Protein AF-A0A2B5Y462-F1 (afdb_monomer_lite)

InterPro domains:
  IPR036852 Peptidase S8/S53 domain superfamily [G3DSA:3.40.50.200] (164-262)
  IPR036852 Peptidase S8/S53 domain superfamily [SSF52743] (169-261)

pLDDT: mean 79.21, std 22.75, range [24.22, 97.69]

Sequence (265 aa):
MKMFQRIGVSAVIVSTFLGIGDNVNIVTADSIEQQSKLGIEQETDKQIIVKFSADLKLPYEDGIEKQIQSETNDKVLEDFLGEYPDVTFTRLFTSVSPEEIQDLEVKAPNNVSTSLLNYYILQTKNDGREETLVDKLKASSLIEDVYMKKQEKIITPEVKQLSVSLNPNNNPRFNKQGYLEAAPYGINAPFAWGVQGGNGNDVTFVDMEYGWLLNHEDLVHQNIELMSGRNIDQHVGHGTSVLGIVSSEDNEVGNIGVAPHRYQA

Structure (mmCIF, N/CA/C/O backbone):
data_AF-A0A2B5Y462-F1
#
_entry.id   AF-A0A2B5Y462-F1
#
loop_
_atom_site.group_PDB
_atom_site.id
_atom_site.type_symbol
_atom_site.label_atom_id
_atom_site.label_alt_id
_atom_site.label_comp_id
_atom_site.label_asym_id
_atom_site.label_entity_id
_atom_site.label_seq_id
_atom_site.pdbx_PDB_ins_code
_atom_site.Cartn_x
_atom_site.Cartn_y
_atom_site.Cartn_z
_atom_site.occupancy
_atom_site.B_iso_or_equiv
_atom_site.auth_seq_id
_atom_site.auth_comp_id
_atom_site.auth_asym_id
_atom_site.auth_atom_id
_atom_site.pdbx_PDB_model_num
ATOM 1 N N . MET A 1 1 ? 39.584 31.343 20.828 1.00 29.62 1 MET A N 1
ATOM 2 C CA . MET A 1 1 ? 38.458 32.221 20.452 1.00 29.62 1 MET A CA 1
ATOM 3 C C . MET A 1 1 ? 38.172 32.012 18.970 1.00 29.62 1 MET A C 1
ATOM 5 O O . MET A 1 1 ? 38.976 32.495 18.194 1.00 29.62 1 MET A O 1
ATOM 9 N N . LYS A 1 2 ? 37.064 31.315 18.632 1.00 27.23 2 LYS A N 1
ATOM 10 C CA . LYS A 1 2 ? 36.406 31.234 17.298 1.00 27.23 2 LYS A CA 1
ATOM 11 C C . LYS A 1 2 ? 37.262 30.635 16.142 1.00 27.23 2 LYS A C 1
ATOM 13 O O . LYS A 1 2 ? 38.466 30.786 16.138 1.00 27.23 2 LYS A O 1
ATOM 18 N N . MET A 1 3 ? 36.758 29.940 15.121 1.00 27.95 3 MET A N 1
ATOM 19 C CA . MET A 1 3 ? 35.400 29.651 14.657 1.00 27.95 3 MET A CA 1
ATOM 20 C C . MET A 1 3 ? 35.436 28.480 13.655 1.00 27.95 3 MET A C 1
ATOM 22 O O . MET A 1 3 ? 36.448 28.219 13.014 1.00 27.95 3 MET A O 1
ATOM 26 N N . PHE A 1 4 ? 34.286 27.828 13.559 1.00 31.19 4 PHE A N 1
ATOM 27 C CA . PHE A 1 4 ? 33.880 26.718 12.705 1.00 31.19 4 PHE A CA 1
ATOM 28 C C . PHE A 1 4 ? 33.858 26.997 11.183 1.00 31.19 4 PHE A C 1
ATOM 30 O O . PHE A 1 4 ? 33.823 28.145 10.750 1.00 31.19 4 PHE A O 1
ATOM 37 N N . GLN A 1 5 ? 33.674 25.884 10.452 1.00 27.80 5 GLN A N 1
ATOM 38 C CA . GLN A 1 5 ? 32.836 25.686 9.252 1.00 27.80 5 GLN A CA 1
ATOM 39 C C . GLN A 1 5 ? 33.395 25.998 7.857 1.00 27.80 5 GLN A C 1
ATOM 41 O O . GLN A 1 5 ? 33.560 27.148 7.466 1.00 27.80 5 GLN A O 1
ATOM 46 N N . ARG A 1 6 ? 33.431 24.941 7.031 1.00 26.09 6 ARG A N 1
ATOM 47 C CA . ARG A 1 6 ? 32.820 24.944 5.692 1.00 26.09 6 ARG A CA 1
ATOM 48 C C . ARG A 1 6 ? 32.102 23.610 5.453 1.00 26.09 6 ARG A C 1
ATOM 50 O O . ARG A 1 6 ? 32.740 22.599 5.195 1.00 26.09 6 ARG A O 1
ATOM 57 N N . ILE A 1 7 ? 30.778 23.635 5.588 1.00 30.33 7 ILE A N 1
ATOM 58 C CA . ILE A 1 7 ? 29.852 22.607 5.098 1.00 30.33 7 ILE A CA 1
ATOM 59 C C . ILE A 1 7 ? 29.514 23.003 3.658 1.00 30.33 7 ILE A C 1
ATOM 61 O O . ILE A 1 7 ? 29.123 24.144 3.414 1.00 30.33 7 ILE A O 1
ATOM 65 N N . GLY A 1 8 ? 29.729 22.096 2.707 1.00 25.48 8 GLY A N 1
ATOM 66 C CA . GLY A 1 8 ? 29.320 22.280 1.318 1.00 25.48 8 GLY A CA 1
ATOM 67 C C . GLY A 1 8 ? 27.840 21.948 1.171 1.00 25.48 8 GLY A C 1
ATOM 68 O O . GLY A 1 8 ? 27.450 20.803 1.365 1.00 25.48 8 GLY A O 1
ATOM 69 N N . VAL A 1 9 ? 27.027 22.946 0.840 1.00 25.36 9 VAL A N 1
ATOM 70 C CA . VAL A 1 9 ? 25.642 22.758 0.396 1.00 25.36 9 VAL A CA 1
ATOM 71 C C . VAL A 1 9 ? 25.687 22.584 -1.119 1.00 25.36 9 VAL A C 1
ATOM 73 O O . VAL A 1 9 ? 26.140 23.489 -1.816 1.00 25.36 9 VAL A O 1
ATOM 76 N N . SER A 1 10 ? 25.250 21.433 -1.630 1.00 24.22 10 SER A N 1
ATOM 77 C CA . SER A 1 10 ? 24.979 21.254 -3.062 1.00 24.22 10 SER A CA 1
ATOM 78 C C . SER A 1 10 ? 23.470 21.179 -3.248 1.00 24.22 10 SER A C 1
AT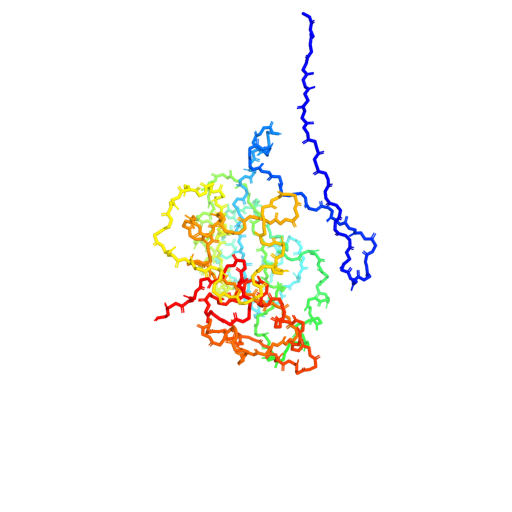OM 80 O O . SER A 1 10 ? 22.839 20.231 -2.794 1.00 24.22 10 SER A O 1
ATOM 82 N N . ALA A 1 11 ? 22.899 22.211 -3.865 1.00 25.44 11 ALA A N 1
ATOM 83 C CA . ALA A 1 11 ? 21.509 22.236 -4.297 1.00 25.44 11 ALA A CA 1
ATOM 84 C C . ALA A 1 11 ? 21.451 21.760 -5.751 1.00 25.44 11 ALA A C 1
ATOM 86 O O . ALA A 1 11 ? 22.126 22.329 -6.608 1.00 25.44 11 ALA A O 1
ATOM 87 N N . VAL A 1 12 ? 20.650 20.734 -6.030 1.00 25.59 12 VAL A N 1
ATOM 88 C CA . VAL A 1 12 ? 20.332 20.313 -7.397 1.00 25.59 12 VAL A CA 1
ATOM 89 C C . VAL A 1 12 ? 18.854 20.607 -7.616 1.00 25.59 12 VAL A C 1
ATOM 91 O O . VAL A 1 12 ? 17.992 20.042 -6.951 1.00 25.59 12 VAL A O 1
ATOM 94 N N . ILE A 1 13 ? 18.573 21.553 -8.511 1.00 26.38 13 ILE A N 1
ATOM 95 C CA . ILE A 1 13 ? 17.221 21.902 -8.950 1.00 26.38 13 ILE A CA 1
ATOM 96 C C . ILE A 1 13 ? 16.938 21.053 -10.188 1.00 26.38 13 ILE A C 1
ATOM 98 O O . ILE A 1 13 ? 17.523 21.299 -11.241 1.00 26.38 13 ILE A O 1
ATOM 102 N N . VAL A 1 14 ? 16.048 20.069 -10.068 1.00 25.34 14 VAL A N 1
ATOM 103 C CA . VAL A 1 14 ? 15.442 19.400 -11.226 1.00 25.34 14 VAL A CA 1
ATOM 104 C C . VAL A 1 14 ? 13.977 19.801 -11.265 1.00 25.34 14 VAL A C 1
ATOM 106 O O . VAL A 1 14 ? 13.144 19.277 -10.533 1.00 25.34 14 VAL A O 1
ATOM 109 N N . SER A 1 15 ? 13.668 20.783 -12.103 1.00 27.44 15 SER A N 1
ATOM 110 C CA . SER A 1 15 ? 12.306 21.195 -12.419 1.00 27.44 15 SER A CA 1
ATOM 111 C C . SER A 1 15 ? 11.913 20.615 -13.772 1.00 27.44 15 SER A C 1
ATOM 113 O O . SER A 1 15 ? 12.426 21.053 -14.796 1.00 27.44 15 SER A O 1
ATOM 115 N N . THR A 1 16 ? 11.003 19.636 -13.783 1.00 26.73 16 THR A N 1
ATOM 116 C CA . THR A 1 16 ? 9.733 19.673 -14.545 1.00 26.73 16 THR A CA 1
ATOM 117 C C . THR A 1 16 ? 8.976 18.345 -14.416 1.00 26.73 16 THR A C 1
ATOM 119 O O . THR A 1 16 ? 9.249 17.388 -15.128 1.00 26.73 16 THR A O 1
ATOM 122 N N . PHE A 1 17 ? 7.961 18.323 -13.550 1.00 28.58 17 PHE A N 1
ATOM 123 C CA . PHE A 1 17 ? 6.773 17.487 -13.733 1.00 28.58 17 PHE A CA 1
ATOM 124 C C . PHE A 1 17 ? 5.609 18.449 -13.978 1.00 28.58 17 PHE A C 1
ATOM 126 O O . PHE A 1 17 ? 5.321 19.309 -13.146 1.00 28.58 17 PHE A O 1
ATOM 133 N N . LEU A 1 18 ? 4.986 18.369 -15.154 1.00 29.67 18 LEU A N 1
ATOM 134 C CA . LEU A 1 18 ? 3.782 19.134 -15.468 1.00 29.67 18 LEU A CA 1
ATOM 135 C C . LEU A 1 18 ? 2.586 18.466 -14.784 1.00 29.67 18 LEU A C 1
ATOM 137 O O . LEU A 1 18 ? 1.903 17.634 -15.369 1.00 29.67 18 LEU A O 1
ATOM 141 N N . GLY A 1 19 ? 2.350 18.861 -13.538 1.00 29.38 19 GLY A N 1
ATOM 142 C CA . GLY A 1 19 ? 1.081 18.731 -12.834 1.00 29.38 19 GLY A CA 1
ATOM 143 C C . GLY A 1 19 ? 0.798 20.084 -12.194 1.00 29.38 19 GLY A C 1
ATOM 144 O O . GLY A 1 19 ? 1.541 20.520 -11.322 1.00 29.38 19 GLY A O 1
ATOM 145 N N . ILE A 1 20 ? -0.200 20.804 -12.702 1.00 36.59 20 ILE A N 1
ATOM 146 C CA . ILE A 1 20 ? -0.544 22.156 -12.251 1.00 36.59 20 ILE A CA 1
ATOM 147 C C . ILE A 1 20 ? -1.042 22.070 -10.803 1.00 36.59 20 ILE A C 1
ATOM 149 O O . ILE A 1 20 ? -2.160 21.632 -10.547 1.00 36.59 20 ILE A O 1
ATOM 153 N N . GLY A 1 21 ? -0.187 22.489 -9.875 1.00 32.31 21 GLY A N 1
ATOM 154 C CA . GLY A 1 21 ? -0.468 22.699 -8.461 1.00 32.31 21 GLY A CA 1
ATOM 155 C C . GLY A 1 21 ? 0.661 23.547 -7.880 1.00 32.31 21 GLY A C 1
ATOM 156 O O . GLY A 1 21 ? 1.786 23.075 -7.756 1.00 32.31 21 GLY A O 1
ATOM 157 N N . ASP A 1 22 ? 0.381 24.814 -7.577 1.00 35.09 22 ASP A N 1
ATOM 158 C CA . ASP A 1 22 ? 1.356 25.873 -7.252 1.00 35.09 22 ASP A CA 1
ATOM 159 C C . ASP A 1 22 ? 2.069 25.730 -5.887 1.00 35.09 22 ASP A C 1
ATOM 161 O O . ASP A 1 22 ? 2.428 26.724 -5.263 1.00 35.09 22 ASP A O 1
ATOM 165 N N . ASN A 1 23 ? 2.334 24.517 -5.399 1.00 31.25 23 ASN A N 1
ATOM 166 C CA . ASN A 1 23 ? 3.148 24.314 -4.198 1.00 31.25 23 ASN A CA 1
ATOM 167 C C . ASN A 1 23 ? 4.092 23.123 -4.378 1.00 31.25 23 ASN A C 1
ATOM 169 O O . ASN A 1 23 ? 3.719 21.966 -4.190 1.00 31.25 23 ASN A O 1
ATOM 173 N N . VAL A 1 24 ? 5.347 23.420 -4.717 1.00 30.22 24 VAL A N 1
ATOM 174 C CA . VAL A 1 24 ? 6.435 22.441 -4.666 1.00 30.22 24 VAL A CA 1
ATOM 175 C C . VAL A 1 24 ? 6.798 22.239 -3.195 1.00 30.22 24 VAL A C 1
ATOM 177 O O . VAL A 1 24 ? 7.553 23.023 -2.622 1.00 30.22 24 VAL A O 1
ATOM 180 N N . ASN A 1 25 ? 6.250 21.199 -2.567 1.00 28.81 25 ASN A N 1
ATOM 181 C CA . ASN A 1 25 ? 6.775 20.717 -1.292 1.00 28.81 25 ASN A CA 1
ATOM 182 C C . ASN A 1 25 ? 8.178 20.156 -1.549 1.00 28.81 25 ASN A C 1
ATOM 184 O O . ASN A 1 25 ? 8.339 19.106 -2.168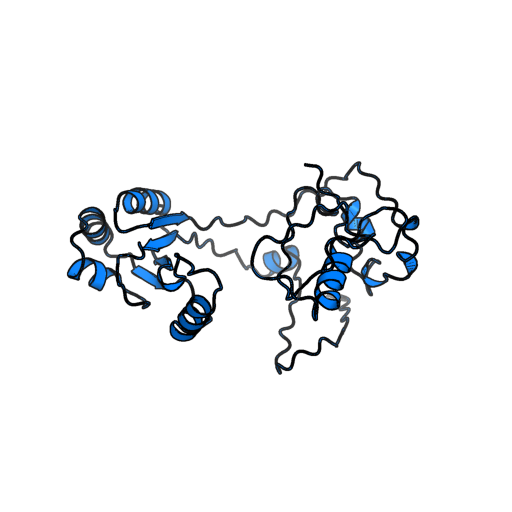 1.00 28.81 25 ASN A O 1
ATOM 188 N N . ILE A 1 26 ? 9.203 20.888 -1.116 1.00 31.31 26 ILE A N 1
ATOM 189 C CA . ILE A 1 26 ? 10.586 20.418 -1.144 1.00 31.31 26 ILE A CA 1
ATOM 190 C C . ILE A 1 26 ? 10.700 19.321 -0.084 1.00 31.31 26 ILE A C 1
ATOM 192 O O . ILE A 1 26 ? 10.709 19.613 1.109 1.00 31.31 26 ILE A O 1
ATOM 196 N N . VAL A 1 27 ? 10.769 18.063 -0.513 1.00 29.70 27 VAL A N 1
ATOM 197 C CA . VAL A 1 27 ? 11.081 16.939 0.375 1.00 29.70 27 VAL A CA 1
ATOM 198 C C . VAL A 1 27 ? 12.593 16.746 0.349 1.00 29.70 27 VAL A C 1
ATOM 200 O O . VAL A 1 27 ? 13.149 16.271 -0.640 1.00 29.70 27 VAL A O 1
ATOM 203 N N . THR A 1 28 ? 13.283 17.148 1.415 1.00 33.91 28 THR A N 1
ATOM 204 C CA . THR A 1 28 ? 14.671 16.742 1.643 1.00 33.91 28 THR A CA 1
ATOM 205 C C . THR A 1 28 ? 14.682 15.347 2.254 1.00 33.91 28 THR A C 1
ATOM 207 O O . THR A 1 28 ? 14.012 15.083 3.250 1.00 33.91 28 THR A O 1
ATOM 210 N N . ALA A 1 29 ? 15.453 14.434 1.661 1.00 35.50 29 ALA A N 1
ATOM 211 C CA . ALA A 1 29 ? 15.829 13.195 2.328 1.00 35.50 29 ALA A CA 1
ATOM 212 C C . ALA A 1 29 ? 16.870 13.542 3.402 1.00 35.50 29 ALA A C 1
ATOM 214 O O . ALA A 1 29 ? 18.076 13.439 3.175 1.00 35.50 29 ALA A O 1
ATOM 215 N N . ASP A 1 30 ? 16.408 14.037 4.548 1.00 38.31 30 ASP A N 1
ATOM 216 C CA . ASP A 1 30 ? 17.282 14.253 5.694 1.00 38.31 30 ASP A CA 1
ATOM 217 C C . ASP A 1 30 ? 17.813 12.888 6.139 1.00 38.31 30 ASP A C 1
ATOM 219 O O . ASP A 1 30 ? 17.051 11.960 6.422 1.00 38.31 30 ASP A O 1
ATOM 223 N N . SER A 1 31 ? 19.137 12.739 6.177 1.00 43.00 31 SER A N 1
ATOM 224 C CA . SER A 1 31 ? 19.735 11.520 6.706 1.00 43.00 31 SER A CA 1
ATOM 225 C C . SER A 1 31 ? 19.375 11.383 8.189 1.00 43.00 31 SER A C 1
ATOM 227 O O . SER A 1 31 ? 19.278 12.367 8.926 1.00 43.00 31 SER A O 1
ATOM 229 N N . ILE A 1 32 ? 19.203 10.146 8.656 1.00 45.88 32 ILE A N 1
ATOM 230 C CA . ILE A 1 32 ? 18.852 9.832 10.055 1.00 45.88 32 ILE A CA 1
ATOM 231 C C . ILE A 1 32 ? 19.832 10.489 11.047 1.00 45.88 32 ILE A C 1
ATOM 233 O O . ILE A 1 32 ? 19.446 10.888 12.143 1.00 45.88 32 ILE A O 1
ATOM 237 N N . GLU A 1 33 ? 21.090 10.685 10.640 1.00 45.44 33 GLU A N 1
ATOM 238 C CA . GLU A 1 33 ? 22.121 11.352 11.442 1.00 45.44 33 GLU A CA 1
ATOM 239 C C . GLU A 1 33 ? 21.847 12.855 11.670 1.00 45.44 33 GLU A C 1
ATOM 241 O O . GLU A 1 33 ? 22.300 13.433 12.662 1.00 45.44 33 GLU A O 1
ATOM 246 N N . GLN A 1 34 ? 21.111 13.503 10.762 1.00 43.44 34 GLN A N 1
ATOM 247 C CA . GLN A 1 34 ? 20.637 14.879 10.914 1.00 43.44 34 GLN A CA 1
ATOM 248 C C . GLN A 1 34 ? 19.401 14.948 11.818 1.00 43.44 34 GLN A C 1
ATOM 250 O O . GLN A 1 34 ? 19.348 15.809 12.696 1.00 43.44 34 GLN A O 1
ATOM 255 N N . GLN A 1 35 ? 18.464 14.007 11.676 1.00 39.25 35 GLN A N 1
ATOM 256 C CA . GLN A 1 35 ? 17.260 13.930 12.516 1.00 39.25 35 GLN A CA 1
ATOM 257 C C . GLN A 1 35 ? 17.595 13.614 13.983 1.00 39.25 35 GLN A C 1
ATOM 259 O O . GLN A 1 35 ? 17.071 14.263 14.889 1.00 39.25 35 GLN A O 1
ATOM 264 N N . SER A 1 36 ? 18.555 12.714 14.234 1.00 42.59 36 SER A N 1
ATOM 265 C CA . SER A 1 36 ? 19.008 12.394 15.594 1.00 42.59 36 SER A CA 1
ATOM 266 C C . SER A 1 36 ? 19.746 13.560 16.267 1.00 42.59 36 SER A C 1
ATOM 268 O O . SER A 1 36 ? 19.664 13.729 17.481 1.00 42.59 36 SER A O 1
ATOM 270 N N . LYS A 1 37 ? 20.466 14.391 15.495 1.00 46.25 37 LYS A N 1
ATOM 271 C CA . LYS A 1 37 ? 21.149 15.598 16.005 1.00 46.25 37 LYS A CA 1
ATOM 272 C C . LYS A 1 37 ? 20.187 16.748 16.315 1.00 46.25 37 LYS A C 1
ATOM 274 O O . LYS A 1 37 ? 20.551 17.626 17.093 1.00 46.25 37 LYS A O 1
ATOM 279 N N . LEU A 1 38 ? 18.987 16.744 15.734 1.00 41.66 38 LEU A N 1
ATOM 280 C CA . LEU A 1 38 ? 17.945 17.747 15.972 1.00 41.66 38 LEU A CA 1
ATOM 281 C C . LEU A 1 38 ? 17.064 17.437 17.192 1.00 41.66 38 LEU A C 1
ATOM 283 O O . LEU A 1 38 ? 16.171 18.221 17.496 1.00 41.66 38 LEU A O 1
ATOM 287 N N . GLY A 1 39 ? 17.317 16.337 17.911 1.00 33.28 39 GLY A N 1
ATOM 288 C CA . GLY A 1 39 ? 16.535 15.982 19.098 1.00 33.28 39 GLY A CA 1
ATOM 289 C C . GLY A 1 39 ? 15.084 15.615 18.784 1.00 33.28 39 GLY A C 1
ATOM 290 O O . GLY A 1 39 ? 14.248 15.651 19.680 1.00 33.28 39 GLY A O 1
ATOM 291 N N . ILE A 1 40 ? 14.786 15.259 17.530 1.00 42.50 40 ILE A N 1
ATOM 292 C CA . ILE A 1 40 ? 13.516 14.639 17.158 1.00 42.50 40 ILE A CA 1
ATOM 293 C C . ILE A 1 40 ? 13.609 13.186 17.632 1.00 42.50 40 ILE A C 1
ATOM 295 O O . ILE A 1 40 ? 13.961 12.281 16.875 1.00 42.50 40 ILE A O 1
ATOM 299 N N . GLU A 1 41 ? 13.387 12.963 18.928 1.00 39.41 41 GLU A N 1
ATOM 300 C CA . GLU A 1 41 ? 12.953 11.648 19.388 1.00 39.41 41 GLU A CA 1
ATOM 301 C C . GLU A 1 41 ? 11.709 11.302 18.568 1.00 39.41 41 GLU A C 1
ATOM 303 O O . GLU A 1 41 ? 10.779 12.102 18.490 1.00 39.41 41 GLU A O 1
ATOM 308 N N . GLN A 1 42 ? 11.720 10.154 17.883 1.00 46.41 42 GLN A N 1
ATOM 309 C CA . GLN A 1 42 ? 10.509 9.639 17.257 1.00 46.41 42 GLN A CA 1
ATOM 310 C C . GLN A 1 42 ? 9.476 9.476 18.367 1.00 46.41 42 GLN A C 1
ATOM 312 O O . GLN A 1 42 ? 9.578 8.551 19.171 1.00 46.41 42 GLN A O 1
ATOM 317 N N . GLU A 1 43 ? 8.528 10.403 18.436 1.00 44.53 43 GLU A N 1
ATOM 318 C CA . GLU A 1 43 ? 7.401 10.326 19.347 1.00 44.53 43 GLU A CA 1
ATOM 319 C C . GLU A 1 43 ? 6.681 9.002 19.048 1.00 44.53 43 GLU A C 1
ATOM 321 O O . GLU A 1 43 ? 6.299 8.699 17.915 1.00 44.53 43 GLU A O 1
ATOM 326 N N . THR A 1 44 ? 6.677 8.125 20.048 1.00 52.44 44 THR A N 1
ATOM 327 C CA . THR A 1 44 ? 6.357 6.697 19.928 1.00 52.44 44 THR A CA 1
ATOM 328 C C . THR A 1 44 ? 4.858 6.469 20.052 1.00 52.44 44 THR A C 1
ATOM 330 O O . THR A 1 44 ? 4.397 5.712 20.908 1.00 52.44 44 THR A O 1
ATOM 333 N N . ASP A 1 45 ? 4.076 7.118 19.197 1.00 60.94 45 ASP A N 1
ATOM 334 C CA . ASP A 1 45 ? 2.627 6.978 19.259 1.00 60.94 45 ASP A CA 1
ATOM 335 C C . ASP A 1 45 ? 2.205 5.677 18.578 1.00 60.94 45 ASP A C 1
ATOM 337 O O . ASP A 1 45 ? 1.895 5.597 17.387 1.00 60.94 45 ASP A O 1
ATOM 341 N N . LYS A 1 46 ? 2.221 4.611 19.378 1.00 75.94 46 LYS A N 1
ATOM 342 C CA . LYS A 1 46 ? 1.510 3.368 19.104 1.00 75.94 46 LYS A CA 1
ATOM 343 C C . LYS A 1 46 ? 0.034 3.698 18.856 1.00 75.94 46 LYS A C 1
ATOM 345 O O . LYS A 1 46 ? -0.698 4.016 19.785 1.00 75.94 46 LYS A O 1
ATOM 350 N N . GLN A 1 47 ? -0.412 3.604 17.607 1.00 87.75 47 GLN A N 1
ATOM 351 C CA . GLN A 1 47 ? -1.810 3.846 17.242 1.00 87.75 47 GLN A CA 1
ATOM 352 C C . GLN A 1 47 ? -2.586 2.528 17.199 1.00 87.75 47 GLN A C 1
ATOM 354 O O . GLN A 1 47 ? -2.142 1.571 16.562 1.00 87.75 47 GLN A O 1
ATOM 359 N N . ILE A 1 48 ? -3.755 2.485 17.835 1.00 94.06 48 ILE A N 1
ATOM 360 C CA . ILE A 1 48 ? -4.728 1.398 17.675 1.00 94.06 48 ILE A CA 1
ATOM 361 C C . ILE A 1 48 ? -5.691 1.804 16.561 1.00 94.06 48 ILE A C 1
ATOM 363 O O . ILE A 1 48 ? -6.349 2.838 16.667 1.00 94.06 48 ILE A O 1
ATOM 367 N N . ILE A 1 49 ? -5.775 1.001 15.503 1.00 96.00 49 ILE A N 1
ATOM 368 C CA . ILE A 1 49 ? -6.745 1.179 14.421 1.00 96.00 49 ILE A CA 1
ATOM 369 C C . ILE A 1 49 ? -7.932 0.264 14.685 1.00 96.00 49 ILE A C 1
ATOM 371 O O . ILE A 1 49 ? -7.744 -0.919 14.958 1.00 96.00 49 ILE A O 1
ATOM 375 N N . VAL A 1 50 ? -9.138 0.814 14.589 1.00 96.69 50 VAL A N 1
ATOM 376 C CA . VAL A 1 50 ? -10.404 0.100 14.758 1.00 96.69 50 VAL A CA 1
ATOM 377 C C . VAL A 1 50 ? -11.236 0.290 13.499 1.00 96.69 50 VAL A C 1
ATOM 379 O O . VAL A 1 50 ? -11.457 1.418 13.059 1.00 96.69 50 VAL A O 1
ATOM 382 N N . LYS A 1 51 ? -11.702 -0.817 12.932 1.00 95.62 51 LYS A N 1
ATOM 383 C CA . LYS A 1 51 ? -12.654 -0.857 11.830 1.00 95.62 51 LYS A CA 1
ATOM 384 C C . LYS A 1 51 ? -13.982 -1.387 12.354 1.00 95.62 51 LYS A C 1
ATOM 386 O O . LYS A 1 51 ? -14.076 -2.549 12.749 1.00 95.62 51 LYS A O 1
ATOM 391 N N . PHE A 1 52 ? -15.009 -0.548 12.346 1.00 94.69 52 PHE A N 1
ATOM 392 C CA . PHE A 1 52 ? -16.361 -0.979 12.696 1.00 94.69 52 PHE A CA 1
ATOM 393 C C . PHE A 1 52 ? -17.028 -1.723 11.533 1.00 94.69 52 PHE A C 1
ATOM 395 O O . PHE A 1 52 ? -16.734 -1.479 10.361 1.00 94.69 52 PHE A O 1
ATOM 402 N N . SER A 1 53 ? -17.939 -2.634 11.867 1.00 90.94 53 SER A N 1
ATOM 403 C CA . SER A 1 53 ? -18.751 -3.359 10.891 1.00 90.94 53 SER A CA 1
ATOM 404 C C . SER A 1 53 ? -19.574 -2.393 10.036 1.00 90.94 53 SER A C 1
ATOM 406 O O . SER A 1 53 ? -20.179 -1.454 10.550 1.00 90.94 53 SER A O 1
ATOM 408 N N . ALA A 1 54 ? -19.662 -2.661 8.731 1.00 85.88 54 ALA A N 1
ATOM 409 C CA . ALA A 1 54 ? -20.463 -1.870 7.791 1.00 85.88 54 ALA A CA 1
ATOM 410 C C . ALA A 1 54 ? -21.979 -1.886 8.075 1.00 85.88 54 ALA A C 1
ATOM 412 O O . ALA A 1 54 ? -22.719 -1.021 7.576 1.00 85.88 54 ALA A O 1
ATOM 413 N N . ASP A 1 55 ? -22.443 -2.848 8.876 1.00 84.12 55 ASP A N 1
ATOM 414 C CA . ASP A 1 55 ? -23.826 -2.918 9.352 1.00 84.12 55 ASP A CA 1
ATOM 415 C C . ASP A 1 55 ? -24.130 -1.824 10.382 1.00 84.12 55 ASP A C 1
ATOM 417 O O . ASP A 1 55 ? -25.274 -1.376 10.497 1.00 84.12 55 ASP A O 1
ATOM 421 N N . LEU A 1 56 ? -23.105 -1.343 11.091 1.00 86.25 56 LEU A N 1
ATOM 422 C CA . LEU A 1 56 ? -23.235 -0.269 12.058 1.00 86.25 56 LEU A CA 1
ATOM 423 C C . LEU A 1 56 ? -23.169 1.089 11.343 1.00 86.25 56 LEU A C 1
ATOM 425 O O . LEU A 1 56 ? -22.139 1.492 10.808 1.00 86.25 56 LEU A O 1
ATOM 429 N N . LYS A 1 57 ? -24.292 1.810 11.325 1.00 85.50 57 LYS A N 1
ATOM 430 C CA . LYS A 1 57 ? -24.405 3.121 10.669 1.00 85.50 57 LYS A CA 1
ATOM 431 C C . LYS A 1 57 ? -23.950 4.243 11.599 1.00 85.50 57 LYS A C 1
ATOM 433 O O . LYS A 1 57 ? -24.775 4.989 12.112 1.00 85.50 57 LYS A O 1
ATOM 438 N N . LEU A 1 58 ? -22.639 4.349 11.805 1.00 86.06 58 LEU A N 1
ATOM 439 C CA . LEU A 1 58 ? -22.042 5.457 12.552 1.00 86.06 58 LEU A CA 1
ATOM 440 C C . LEU A 1 58 ? -21.845 6.693 11.664 1.00 86.06 58 LEU A C 1
ATOM 442 O O . LEU A 1 58 ? -21.532 6.553 10.478 1.00 86.06 58 LEU A O 1
ATOM 446 N N . PRO A 1 59 ? -21.970 7.908 12.226 1.00 90.44 59 PRO A N 1
ATOM 447 C CA . PRO A 1 59 ? -21.461 9.102 11.572 1.00 90.44 59 PRO A CA 1
ATOM 448 C C . PRO A 1 59 ? -19.927 9.073 11.545 1.00 90.44 59 PRO A C 1
ATOM 450 O O . PRO A 1 59 ? -19.279 8.709 12.531 1.00 90.44 59 PRO A O 1
ATOM 453 N N . TYR A 1 60 ? -19.330 9.510 10.434 1.00 93.69 60 TYR A N 1
ATOM 454 C CA . TYR A 1 60 ? -17.878 9.653 10.342 1.00 93.69 60 TYR A CA 1
ATOM 455 C C . TYR A 1 60 ? -17.413 10.962 10.987 1.00 93.69 60 TYR A C 1
ATOM 457 O O . TYR A 1 60 ? -17.107 11.942 10.307 1.00 93.69 60 TYR A O 1
ATOM 465 N N . GLU A 1 61 ? -17.390 10.969 12.319 1.00 94.56 61 GLU A N 1
ATOM 466 C CA . GLU A 1 61 ? -17.049 12.107 13.181 1.00 94.56 61 GLU A CA 1
ATOM 467 C C . GLU A 1 61 ? -16.074 11.683 14.289 1.00 94.56 61 GLU A C 1
ATOM 469 O O . GLU A 1 61 ? -15.915 10.501 14.571 1.00 94.56 61 GLU A O 1
ATOM 474 N N . ASP A 1 62 ? -15.402 12.638 14.926 1.00 96.00 62 ASP A N 1
ATOM 475 C CA . ASP A 1 62 ? -14.578 12.348 16.105 1.00 96.00 62 ASP A CA 1
ATOM 476 C C . ASP A 1 62 ? -15.475 12.254 17.357 1.00 96.00 62 ASP A C 1
ATOM 478 O O . ASP A 1 62 ? -16.475 12.965 17.465 1.00 96.00 62 ASP A O 1
ATOM 482 N N . GLY A 1 63 ? -15.115 11.414 18.328 1.00 95.62 63 GLY A N 1
ATOM 483 C CA . GLY A 1 63 ? -15.837 11.292 19.598 1.00 95.62 63 GLY A CA 1
ATOM 484 C C . GLY A 1 63 ? -17.102 10.424 19.547 1.00 95.62 63 GLY A C 1
ATOM 485 O O . GLY A 1 63 ? -18.053 10.678 20.292 1.00 95.62 63 GLY A O 1
ATOM 486 N N . ILE A 1 64 ? -17.138 9.414 18.669 1.00 95.19 64 ILE A N 1
ATOM 487 C CA . ILE A 1 64 ? -18.311 8.542 18.447 1.00 95.19 64 ILE A CA 1
ATOM 488 C C . ILE A 1 64 ? -18.641 7.595 19.612 1.00 95.19 64 ILE A C 1
ATOM 490 O O . ILE A 1 64 ? -19.660 6.904 19.573 1.00 95.19 64 ILE A O 1
ATOM 494 N N . GLU A 1 65 ? -17.821 7.542 20.666 1.00 94.31 65 GLU A N 1
ATOM 495 C CA . GLU A 1 65 ? -18.050 6.684 21.835 1.00 94.31 65 GLU A CA 1
ATOM 496 C C . GLU A 1 65 ? -19.433 6.884 22.477 1.00 94.31 65 GLU A C 1
ATOM 498 O O . GLU A 1 65 ? -20.042 5.919 22.939 1.00 94.31 65 GLU A O 1
ATOM 503 N N . LYS A 1 66 ? -19.970 8.112 22.463 1.00 90.25 66 LYS A N 1
ATOM 504 C CA . LYS A 1 66 ? -21.298 8.407 23.024 1.00 90.25 66 LYS A CA 1
ATOM 505 C C . LYS A 1 66 ? -22.415 7.805 22.182 1.00 90.25 66 LYS A C 1
ATOM 507 O O . LYS A 1 66 ? -23.359 7.254 22.738 1.00 90.25 66 LYS A O 1
ATOM 512 N N . GLN A 1 67 ? -22.293 7.898 20.861 1.00 91.31 67 GLN A N 1
ATOM 513 C CA . GLN A 1 67 ? -23.232 7.328 19.902 1.00 91.31 67 GLN A CA 1
ATOM 514 C C . GLN A 1 67 ? -23.222 5.804 20.010 1.00 91.31 67 GLN A C 1
ATOM 516 O O . GLN A 1 67 ? -24.285 5.199 20.106 1.00 91.31 67 GLN A O 1
ATOM 521 N N . ILE A 1 68 ? -22.036 5.189 20.113 1.00 91.62 68 ILE A N 1
ATOM 522 C CA . ILE A 1 68 ? -21.906 3.746 20.361 1.00 91.62 68 ILE A CA 1
ATOM 523 C C . ILE A 1 68 ? -22.659 3.352 21.641 1.00 91.62 68 ILE A C 1
ATOM 525 O O . ILE A 1 68 ? -23.459 2.417 21.611 1.00 91.62 68 ILE A O 1
ATOM 529 N N . GLN A 1 69 ? -22.457 4.082 22.744 1.00 88.50 69 GLN A N 1
ATOM 530 C CA . GLN A 1 69 ? -23.140 3.815 24.017 1.00 88.50 69 GLN A CA 1
ATOM 531 C C . GLN A 1 69 ? -24.663 3.998 23.951 1.00 88.50 69 GLN A C 1
ATOM 533 O O . GLN A 1 69 ? -25.379 3.334 24.695 1.00 88.50 69 GLN A O 1
ATOM 538 N N . SER A 1 70 ? -25.170 4.911 23.115 1.00 87.50 70 SER A N 1
ATOM 539 C CA . SER A 1 70 ? -26.609 5.190 23.028 1.00 87.50 70 SER A CA 1
ATOM 540 C C . SER A 1 70 ? -27.356 4.359 21.986 1.00 87.50 70 SER A C 1
ATOM 542 O O . SER A 1 70 ? -28.561 4.159 22.129 1.00 87.50 70 SER A O 1
ATOM 544 N N . GLU A 1 71 ? -26.679 3.926 20.922 1.00 85.50 71 GLU A N 1
ATOM 545 C CA . GLU A 1 71 ? -27.312 3.334 19.734 1.00 85.50 71 GLU A CA 1
ATOM 546 C C . GLU A 1 71 ? -27.025 1.836 19.575 1.00 85.50 71 GLU A C 1
ATOM 548 O O . GLU A 1 71 ? -27.657 1.175 18.748 1.00 85.50 71 GLU A O 1
ATOM 553 N N . THR A 1 72 ? -26.112 1.277 20.374 1.00 84.06 72 THR A N 1
ATOM 554 C CA . THR A 1 72 ? -25.756 -0.146 20.321 1.00 84.06 72 THR A CA 1
ATOM 555 C C . THR A 1 72 ? -26.120 -0.869 21.616 1.00 84.06 72 THR A C 1
ATOM 557 O O . THR A 1 72 ? -26.170 -0.263 22.678 1.00 84.06 72 THR A O 1
ATOM 560 N N . ASN A 1 73 ? -26.374 -2.178 21.519 1.00 86.38 73 ASN A N 1
ATOM 561 C CA . ASN A 1 73 ? -26.543 -3.079 22.671 1.00 86.38 73 ASN A CA 1
ATOM 562 C C . ASN A 1 73 ? -25.356 -4.061 22.773 1.00 86.38 73 ASN A C 1
ATOM 564 O O . ASN A 1 73 ? -25.518 -5.205 23.210 1.00 86.38 73 ASN A O 1
ATOM 568 N N . ASP A 1 74 ? -24.179 -3.677 22.261 1.00 92.56 74 ASP A N 1
ATOM 569 C CA . ASP A 1 74 ? -22.999 -4.541 22.279 1.00 92.56 74 ASP A CA 1
ATOM 570 C C . ASP A 1 74 ? -22.348 -4.477 23.660 1.00 92.56 74 ASP A C 1
ATOM 572 O O . ASP A 1 74 ? -21.684 -3.506 24.027 1.00 92.56 74 ASP A O 1
ATOM 576 N N . LYS A 1 75 ? -22.565 -5.538 24.443 1.00 93.75 75 LYS A N 1
ATOM 577 C CA . LYS A 1 75 ? -22.149 -5.567 25.846 1.00 93.75 75 LYS A CA 1
ATOM 578 C C . LYS A 1 75 ? -20.639 -5.406 26.024 1.00 93.75 75 LYS A C 1
ATOM 580 O O . LYS A 1 75 ? -20.198 -4.852 27.026 1.00 93.75 75 LYS A O 1
ATOM 585 N N . VAL A 1 76 ? -19.860 -5.864 25.043 1.00 95.69 76 VAL A N 1
ATOM 586 C CA . VAL A 1 76 ? -18.400 -5.738 25.047 1.00 95.69 76 VAL A CA 1
ATOM 587 C C . VAL A 1 76 ? -17.998 -4.270 24.949 1.00 95.69 76 VAL A C 1
ATOM 589 O O . VAL A 1 76 ? -17.187 -3.821 25.754 1.00 95.69 76 VAL A O 1
ATOM 592 N N . LEU A 1 77 ? -18.583 -3.511 24.017 1.00 94.69 77 LEU A N 1
ATOM 593 C CA . LEU A 1 77 ? -18.311 -2.078 23.879 1.00 94.69 77 LEU A CA 1
ATOM 594 C C . LEU A 1 77 ? -18.837 -1.258 25.062 1.00 94.69 77 LEU A C 1
ATOM 596 O O . LEU A 1 77 ? -18.148 -0.339 25.504 1.00 94.69 77 LEU A O 1
ATOM 600 N N . GLU A 1 78 ? -20.005 -1.599 25.611 1.00 93.56 78 GLU A N 1
ATOM 601 C CA . GLU A 1 78 ? -20.519 -0.960 26.832 1.00 93.56 78 GLU A CA 1
ATOM 602 C C . GLU A 1 78 ? -19.547 -1.115 28.007 1.00 93.56 78 GLU A C 1
ATOM 604 O O . GLU A 1 78 ? -19.173 -0.128 28.645 1.00 93.56 78 GLU A O 1
ATOM 609 N N . ASP A 1 79 ? -19.129 -2.353 28.287 1.00 94.50 79 ASP A N 1
ATOM 610 C CA . ASP A 1 79 ? -18.233 -2.655 29.401 1.00 94.50 79 ASP A CA 1
ATOM 611 C C . ASP A 1 79 ? -16.845 -2.042 29.159 1.00 94.50 79 ASP A C 1
ATOM 613 O O . ASP A 1 79 ? -16.262 -1.462 30.074 1.00 94.50 79 ASP A O 1
ATOM 617 N N . PHE A 1 80 ? -16.353 -2.084 27.915 1.00 95.81 80 PHE A N 1
ATOM 618 C CA . PHE A 1 80 ? -15.095 -1.457 27.510 1.00 95.81 80 PHE A CA 1
ATOM 619 C C . PHE A 1 80 ? -15.096 0.055 27.765 1.00 95.81 80 PHE A C 1
ATOM 621 O O . PHE A 1 80 ? -14.189 0.568 28.416 1.00 95.81 80 PHE A O 1
ATOM 628 N N . LEU A 1 81 ? -16.116 0.778 27.295 1.00 95.06 81 LEU A N 1
ATOM 629 C CA . LEU A 1 81 ? -16.193 2.232 27.467 1.00 95.06 81 LEU A CA 1
ATOM 630 C C . LEU A 1 81 ? -16.484 2.638 28.922 1.00 95.06 81 LEU A C 1
ATOM 632 O O . LEU A 1 81 ? -16.121 3.738 29.336 1.00 95.06 81 LEU A O 1
ATOM 636 N N . GLY A 1 82 ? -17.112 1.757 29.708 1.00 93.00 82 GLY A N 1
ATOM 637 C CA . GLY A 1 82 ? -17.270 1.936 31.152 1.00 93.00 82 GLY A CA 1
ATOM 638 C C . GLY A 1 82 ? -15.965 1.742 31.932 1.00 93.00 82 GLY A C 1
ATOM 639 O O . GLY A 1 82 ? -15.687 2.496 32.865 1.00 93.00 82 GLY A O 1
ATOM 640 N N . GLU A 1 83 ? -15.156 0.750 31.551 1.00 93.81 83 GLU A N 1
ATOM 641 C CA . GLU A 1 83 ? -13.847 0.464 32.153 1.00 93.81 83 GLU A CA 1
ATOM 642 C C . GLU A 1 83 ? -12.788 1.504 31.755 1.00 93.81 83 GLU A C 1
ATOM 644 O O . GLU A 1 83 ? -11.925 1.855 32.563 1.00 93.81 83 GLU A O 1
ATOM 649 N N . TYR A 1 84 ? -12.884 2.039 30.535 1.00 93.19 84 TYR A N 1
ATOM 650 C CA . TYR A 1 84 ? -11.911 2.956 29.948 1.00 93.19 84 TYR A CA 1
ATOM 651 C C . TYR A 1 84 ? -12.547 4.289 29.520 1.00 93.19 84 TYR A C 1
ATOM 653 O O . TYR A 1 84 ? -12.611 4.591 28.331 1.00 93.19 84 TYR A O 1
ATOM 661 N N . PRO A 1 85 ? -12.981 5.143 30.464 1.00 90.75 85 PRO A N 1
ATOM 662 C CA . PRO A 1 85 ? -13.688 6.389 30.150 1.00 90.75 85 PRO A CA 1
ATOM 663 C C . PRO A 1 85 ? -12.805 7.474 29.510 1.00 90.75 85 PRO A C 1
ATOM 665 O O . PRO A 1 85 ? -13.296 8.544 29.164 1.00 90.75 85 PRO A O 1
ATOM 668 N N . ASP A 1 86 ? -11.495 7.244 29.420 1.00 90.38 86 ASP A N 1
ATOM 669 C CA . ASP A 1 86 ? -10.517 8.163 28.844 1.00 90.38 86 ASP A CA 1
ATOM 670 C C . ASP A 1 86 ? -10.137 7.842 27.395 1.00 90.38 86 ASP A C 1
ATOM 672 O O . ASP A 1 86 ? -9.290 8.535 26.830 1.00 90.38 86 ASP A O 1
ATOM 676 N N . VAL A 1 87 ? -10.746 6.816 26.799 1.00 93.00 87 VAL A N 1
ATOM 677 C CA . VAL A 1 87 ? -10.573 6.531 25.375 1.00 93.00 87 VAL A CA 1
ATOM 678 C C . VAL A 1 87 ? -11.513 7.379 24.533 1.00 93.00 87 VAL A C 1
ATOM 680 O O . VAL A 1 87 ? -12.630 7.689 24.942 1.00 93.00 87 VAL A O 1
ATOM 683 N N . THR A 1 88 ? -11.068 7.726 23.332 1.00 95.38 88 THR A N 1
ATOM 684 C CA . THR A 1 88 ? -11.913 8.396 22.343 1.00 95.38 88 THR A CA 1
ATOM 685 C C . THR A 1 88 ? -11.585 7.887 20.950 1.00 95.38 88 THR A C 1
ATOM 687 O O . THR A 1 88 ? -10.438 7.533 20.658 1.00 95.38 88 THR A O 1
ATOM 690 N N . PHE A 1 89 ? -12.593 7.822 20.089 1.00 96.56 89 PHE A N 1
ATOM 691 C CA . PHE A 1 89 ? -12.408 7.431 18.697 1.00 96.56 89 PHE A CA 1
ATOM 692 C C . PHE A 1 89 ? -12.258 8.675 17.824 1.00 96.56 89 PHE A C 1
ATOM 694 O O . PHE A 1 89 ? -13.149 9.516 17.769 1.00 96.56 89 PHE A O 1
ATOM 701 N N . THR A 1 90 ? -11.150 8.778 17.099 1.00 96.38 90 THR A N 1
ATOM 702 C CA . THR A 1 90 ? -10.910 9.849 16.117 1.00 96.38 90 THR A CA 1
ATOM 703 C C . THR A 1 90 ? -10.850 9.266 14.715 1.00 96.38 90 THR A C 1
ATOM 705 O O . THR A 1 90 ? -10.349 8.158 14.540 1.00 96.38 90 THR A O 1
ATOM 708 N N . ARG A 1 91 ? -11.315 9.990 13.701 1.00 95.50 91 ARG A N 1
ATOM 709 C CA . ARG A 1 91 ? -11.301 9.539 12.302 1.00 95.50 91 ARG A CA 1
ATOM 710 C C . ARG A 1 91 ? -9.883 9.226 11.827 1.00 95.50 91 ARG A C 1
ATOM 712 O O . ARG A 1 91 ? -8.952 9.986 12.089 1.00 95.50 91 ARG A O 1
ATOM 719 N N . LEU A 1 92 ? -9.723 8.121 11.095 1.00 94.44 92 LEU A N 1
ATOM 720 C CA . LEU A 1 92 ? -8.436 7.753 10.496 1.00 94.44 92 LEU A CA 1
ATOM 721 C C . LEU A 1 92 ? -8.081 8.623 9.279 1.00 94.44 92 LEU A C 1
ATOM 723 O O . LEU A 1 92 ? -6.932 9.034 9.127 1.00 94.44 92 LEU A O 1
ATOM 727 N N . PHE A 1 93 ? -9.054 8.899 8.410 1.00 92.19 93 PHE A N 1
ATOM 728 C CA . PHE A 1 93 ? -8.863 9.643 7.170 1.00 92.19 93 PHE A CA 1
ATOM 729 C C . PHE A 1 93 ? -9.420 11.058 7.320 1.00 92.19 93 PHE A C 1
ATOM 731 O O . PHE A 1 93 ? -10.626 11.262 7.422 1.00 92.19 93 PHE A O 1
ATOM 738 N N . THR A 1 94 ? -8.527 12.045 7.339 1.00 90.56 94 THR A N 1
ATOM 739 C CA . THR A 1 94 ? -8.881 13.464 7.532 1.00 90.56 94 THR A CA 1
ATOM 740 C C . THR A 1 94 ? -8.361 14.375 6.422 1.00 90.56 94 THR A C 1
ATOM 742 O O . THR A 1 94 ? -8.687 15.559 6.398 1.00 90.56 94 THR A O 1
ATOM 745 N N . SER A 1 95 ? -7.564 13.841 5.491 1.00 88.88 95 SER A N 1
ATOM 746 C CA . SER A 1 95 ? -6.987 14.592 4.368 1.00 88.88 95 SER A CA 1
ATOM 747 C C . SER A 1 95 ? -7.972 14.858 3.227 1.00 88.88 95 SER A C 1
ATOM 749 O O . SER A 1 95 ? -7.681 15.679 2.365 1.00 88.88 95 SER A O 1
ATOM 751 N N . VAL A 1 96 ? -9.101 14.150 3.212 1.00 87.75 96 VAL A N 1
ATOM 752 C CA . VAL A 1 96 ? -10.199 14.264 2.240 1.00 87.75 96 VAL A CA 1
ATOM 753 C C . VAL A 1 96 ? -11.526 14.249 2.994 1.00 87.75 96 VAL A C 1
ATOM 755 O O . VAL A 1 96 ? -11.600 13.704 4.102 1.00 87.75 96 VAL A O 1
ATOM 758 N N . SER A 1 97 ? -12.565 14.866 2.432 1.00 90.69 97 SER A N 1
ATOM 759 C CA . SER A 1 97 ? -13.873 14.923 3.084 1.00 90.69 97 SER A CA 1
ATOM 760 C C . SER A 1 97 ? -14.591 13.560 3.046 1.00 90.69 97 SER A C 1
ATOM 762 O O . SER A 1 97 ? -14.319 12.738 2.163 1.00 90.69 97 SER A O 1
ATOM 764 N N . PRO A 1 98 ? -15.530 13.294 3.974 1.00 90.81 98 PRO A N 1
ATOM 765 C CA . PRO A 1 98 ? -16.339 12.075 3.936 1.00 90.81 98 PRO A CA 1
ATOM 766 C C . PRO A 1 98 ? -17.124 11.921 2.624 1.00 90.81 98 PRO A C 1
ATOM 768 O O . PRO A 1 98 ? -17.245 10.814 2.103 1.00 90.81 98 PRO A O 1
ATOM 771 N N . GLU A 1 99 ? -17.615 13.030 2.063 1.00 91.12 99 GLU A N 1
ATOM 772 C CA . GLU A 1 99 ? -18.327 13.057 0.781 1.00 91.12 99 GLU A CA 1
ATOM 773 C C . GLU A 1 99 ? -17.405 12.679 -0.382 1.00 91.12 99 GLU A C 1
ATOM 775 O O . GLU A 1 99 ? -17.803 11.909 -1.250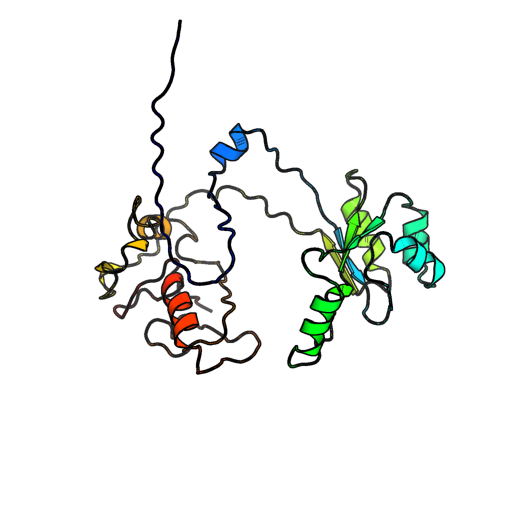 1.00 91.12 99 GLU A O 1
ATOM 780 N N . GLU A 1 100 ? -16.159 13.163 -0.385 1.00 89.38 100 GLU A N 1
ATOM 781 C CA . GLU A 1 100 ? -15.170 12.795 -1.404 1.00 89.38 100 GLU A CA 1
ATOM 782 C C . GLU A 1 100 ? -14.822 11.302 -1.342 1.00 89.38 100 GLU A C 1
ATOM 784 O O . GLU A 1 100 ? -14.745 10.642 -2.380 1.00 89.38 100 GLU A O 1
ATOM 789 N N . ILE A 1 101 ? -14.658 10.746 -0.135 1.00 88.62 101 ILE A N 1
ATOM 790 C CA . ILE A 1 101 ? -14.449 9.303 0.062 1.00 88.62 101 ILE A CA 1
ATOM 791 C C . ILE A 1 101 ? -15.646 8.517 -0.481 1.00 88.62 101 ILE A C 1
ATOM 793 O O . ILE A 1 101 ? -15.467 7.574 -1.253 1.00 88.62 101 ILE A O 1
ATOM 797 N N . GLN A 1 102 ? -16.865 8.920 -0.127 1.00 87.88 102 GLN A N 1
ATOM 798 C CA . GLN A 1 102 ? -18.078 8.249 -0.581 1.00 87.88 102 GLN A CA 1
ATOM 799 C C . GLN A 1 102 ? -18.235 8.322 -2.108 1.00 87.88 102 GLN A C 1
ATOM 801 O O . GLN A 1 102 ? -18.584 7.329 -2.748 1.00 87.88 102 GLN A O 1
ATOM 806 N N . ASP A 1 103 ? -17.911 9.464 -2.713 1.00 87.06 103 ASP A N 1
ATOM 807 C CA . ASP A 1 103 ? -17.896 9.640 -4.165 1.00 87.06 103 ASP A CA 1
ATOM 808 C C . ASP A 1 103 ? -16.901 8.697 -4.855 1.00 87.06 103 ASP A C 1
ATOM 810 O O . ASP A 1 103 ? -17.186 8.184 -5.943 1.00 87.06 103 ASP A O 1
ATOM 814 N N . LEU A 1 104 ? -15.728 8.470 -4.254 1.00 83.25 104 LEU A N 1
ATOM 815 C CA . LEU A 1 104 ? -14.738 7.512 -4.753 1.00 83.25 104 LEU A CA 1
ATOM 816 C C . LEU A 1 104 ? -15.244 6.071 -4.634 1.00 83.25 104 LEU A C 1
ATOM 818 O O . LEU A 1 104 ? -15.099 5.297 -5.580 1.00 83.25 104 LEU A O 1
ATOM 822 N N . GLU A 1 105 ? -15.884 5.725 -3.518 1.00 83.19 105 GLU A N 1
ATOM 823 C CA . GLU A 1 105 ? -16.464 4.397 -3.287 1.00 83.19 105 GLU A CA 1
ATOM 824 C C . GLU A 1 105 ? -17.587 4.077 -4.283 1.00 83.19 105 GLU A C 1
ATOM 826 O O . GLU A 1 105 ? -17.614 2.984 -4.848 1.00 83.19 105 GLU A O 1
ATOM 831 N N . VAL A 1 106 ? -18.465 5.043 -4.581 1.00 82.25 106 VAL A N 1
ATOM 832 C CA . VAL A 1 106 ? -19.536 4.892 -5.586 1.00 82.25 106 VAL A CA 1
ATOM 833 C C . VAL A 1 106 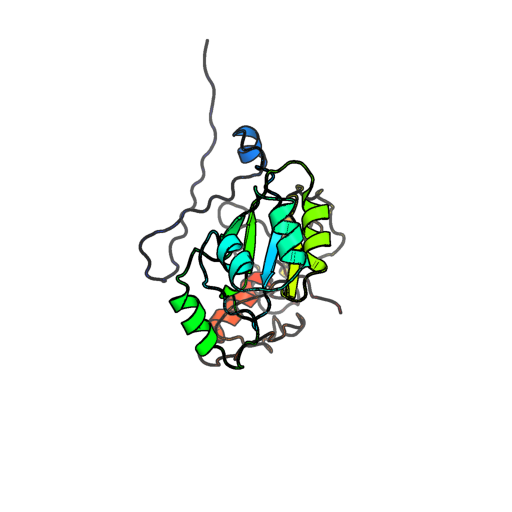? -18.972 4.694 -6.995 1.00 82.25 106 VAL A C 1
ATOM 835 O O . VAL A 1 106 ? -19.533 3.945 -7.797 1.00 82.25 106 VAL A O 1
ATOM 838 N N . LYS A 1 107 ? -17.861 5.361 -7.319 1.00 78.75 107 LYS A N 1
ATOM 839 C CA . LYS A 1 107 ? -17.191 5.238 -8.625 1.00 78.75 107 LYS A CA 1
ATOM 840 C C . LYS A 1 107 ? -16.353 3.960 -8.741 1.00 78.75 107 LYS A C 1
ATOM 842 O O . LYS A 1 107 ? -15.914 3.633 -9.847 1.00 78.75 107 LYS A O 1
ATOM 847 N N . ALA A 1 108 ? -16.114 3.244 -7.642 1.00 70.75 108 ALA A N 1
ATOM 848 C CA . ALA A 1 108 ? -15.260 2.068 -7.632 1.00 70.75 108 ALA A CA 1
ATOM 849 C C . ALA A 1 108 ? -15.926 0.887 -8.379 1.00 70.75 108 ALA A C 1
ATOM 851 O O . ALA A 1 108 ? -17.051 0.499 -8.058 1.00 70.75 108 ALA A O 1
ATOM 852 N N . PRO A 1 109 ? -15.244 0.262 -9.358 1.00 60.41 109 PRO A N 1
ATOM 853 C CA . PRO A 1 109 ? -15.883 -0.623 -10.337 1.00 60.41 109 PRO A CA 1
ATOM 854 C C . PRO A 1 109 ? -16.401 -1.991 -9.844 1.00 60.41 109 PRO A C 1
ATOM 856 O O . PRO A 1 109 ? -16.719 -2.816 -10.688 1.00 60.41 109 PRO A O 1
ATOM 859 N N . ASN A 1 110 ? -16.542 -2.267 -8.541 1.00 60.28 110 ASN A N 1
ATOM 860 C CA . ASN A 1 110 ? -16.973 -3.589 -8.048 1.00 60.28 110 ASN A CA 1
ATOM 861 C C . ASN A 1 110 ? -17.837 -3.583 -6.770 1.00 60.28 110 ASN A C 1
ATOM 863 O O . ASN A 1 110 ? -17.908 -4.620 -6.120 1.00 60.28 110 ASN A O 1
ATOM 867 N N . ASN A 1 111 ? -18.504 -2.475 -6.401 1.00 55.78 111 ASN A N 1
ATOM 868 C CA . ASN A 1 111 ? -19.145 -2.328 -5.078 1.00 55.78 111 ASN A CA 1
ATOM 869 C C . ASN A 1 111 ? -18.176 -2.764 -3.970 1.00 55.78 111 ASN A C 1
ATOM 871 O O . ASN A 1 111 ? -18.268 -3.871 -3.436 1.00 55.78 111 ASN A O 1
ATOM 875 N N . VAL A 1 112 ? -17.200 -1.910 -3.658 1.00 57.06 112 VAL A N 1
ATOM 876 C CA . VAL A 1 112 ? -16.265 -2.189 -2.566 1.00 57.06 112 VAL A CA 1
ATOM 877 C C . VAL A 1 112 ? -17.097 -2.396 -1.298 1.00 57.06 112 VAL A C 1
ATOM 879 O O . VAL A 1 112 ? -17.746 -1.474 -0.819 1.00 57.06 112 VAL A O 1
ATOM 882 N N . SER A 1 113 ? -17.113 -3.623 -0.770 1.00 59.28 113 SER A N 1
ATOM 883 C CA . SER A 1 113 ? -17.891 -3.980 0.430 1.00 59.28 113 SER A CA 1
ATOM 884 C C . SER A 1 113 ? -17.353 -3.313 1.705 1.00 59.28 113 SER A C 1
ATOM 886 O O . SER A 1 113 ? -17.924 -3.479 2.780 1.00 59.28 113 SER A O 1
ATOM 888 N N . THR A 1 114 ? -16.248 -2.578 1.586 1.00 68.19 114 THR A N 1
ATOM 889 C CA . THR A 1 114 ? -15.482 -1.984 2.673 1.00 68.19 114 THR A CA 1
ATOM 890 C C . THR A 1 114 ? -15.438 -0.475 2.491 1.00 68.19 114 THR A C 1
ATOM 892 O O . THR A 1 114 ? -14.774 0.005 1.576 1.00 68.19 114 THR A O 1
ATOM 895 N N . SER A 1 115 ? -16.106 0.263 3.375 1.00 83.31 115 SER A N 1
ATOM 896 C CA . SER A 1 115 ? -16.009 1.722 3.397 1.00 83.31 115 SER A CA 1
ATOM 897 C C . SER A 1 115 ? -14.808 2.178 4.226 1.00 83.31 115 SER A C 1
ATOM 899 O O . SER A 1 115 ? -14.576 1.681 5.334 1.00 83.31 115 SER A O 1
ATOM 901 N N . LEU A 1 116 ? -14.055 3.151 3.714 1.00 89.31 116 LEU A N 1
ATOM 902 C CA . LEU A 1 116 ? -12.979 3.825 4.446 1.00 89.31 116 LEU A CA 1
ATOM 903 C C . LEU A 1 116 ? -13.528 4.654 5.619 1.00 89.31 116 LEU A C 1
ATOM 905 O O . LEU A 1 116 ? -12.805 4.927 6.577 1.00 89.31 116 LEU A O 1
ATOM 909 N N . LEU A 1 117 ? -14.822 4.980 5.585 1.00 92.62 117 LEU A N 1
ATOM 910 C CA . LEU A 1 117 ? -15.533 5.719 6.630 1.00 92.62 117 LEU A CA 1
ATOM 911 C C . LEU A 1 117 ? -15.825 4.884 7.887 1.00 92.62 117 LEU A C 1
ATOM 913 O O . LEU A 1 117 ? -16.397 5.394 8.841 1.00 92.62 117 LEU A O 1
ATOM 917 N N . ASN A 1 118 ? -15.408 3.618 7.930 1.00 93.50 118 ASN A N 1
ATOM 918 C CA . ASN A 1 118 ? -15.555 2.779 9.122 1.00 93.50 118 ASN A CA 1
ATOM 919 C C . ASN A 1 118 ? -14.280 2.712 9.977 1.00 93.50 118 ASN A C 1
ATOM 921 O O . ASN A 1 118 ? -14.259 2.001 10.983 1.00 93.50 118 ASN A O 1
ATOM 925 N N . TYR A 1 119 ? -13.212 3.410 9.575 1.00 95.00 119 TYR A N 1
ATOM 926 C CA . TYR A 1 119 ? -11.910 3.349 10.234 1.00 95.00 119 TYR A CA 1
ATOM 927 C C . TYR A 1 119 ? -11.667 4.527 11.178 1.00 95.00 119 TYR A C 1
ATOM 929 O O . TYR A 1 119 ? -11.680 5.696 10.776 1.00 95.00 119 TYR A O 1
ATOM 937 N N . TYR A 1 120 ? -11.328 4.188 12.417 1.00 96.25 120 TYR A N 1
ATOM 938 C CA . TYR A 1 120 ? -11.015 5.116 13.492 1.00 96.25 120 TYR A CA 1
ATOM 939 C C . TYR A 1 120 ? -9.682 4.752 14.142 1.00 96.25 120 TYR A C 1
ATOM 941 O O . TYR A 1 120 ? -9.246 3.602 14.141 1.00 96.25 120 TYR A O 1
ATOM 949 N N . ILE A 1 121 ? -9.042 5.752 14.726 1.00 95.75 121 ILE A N 1
ATOM 950 C CA . ILE A 1 121 ? -7.944 5.598 15.667 1.00 95.75 121 ILE A CA 1
ATOM 951 C C . ILE A 1 121 ? -8.554 5.646 17.065 1.00 95.75 121 ILE A C 1
ATOM 953 O O . ILE A 1 121 ? -9.247 6.608 17.402 1.00 95.75 121 ILE A O 1
ATOM 957 N N . LEU A 1 122 ? -8.285 4.630 17.880 1.00 95.62 122 LEU A N 1
ATOM 958 C CA . LEU A 1 122 ? -8.592 4.677 19.303 1.00 95.62 122 LEU A CA 1
ATOM 959 C C . LEU A 1 122 ? -7.464 5.427 20.016 1.00 95.62 122 LEU A C 1
ATOM 961 O O . LEU A 1 122 ? -6.357 4.910 20.177 1.00 95.62 122 LEU A O 1
ATOM 965 N N . GLN A 1 123 ? -7.763 6.645 20.448 1.00 92.62 123 GLN A N 1
ATOM 966 C CA . GLN A 1 123 ? -6.881 7.430 21.297 1.00 92.62 123 GLN A CA 1
ATOM 967 C C . GLN A 1 123 ? -7.019 6.944 22.737 1.00 92.62 123 GLN A C 1
ATOM 969 O O . GLN A 1 123 ? -8.123 6.783 23.256 1.00 92.62 123 GLN A O 1
ATOM 974 N N . THR A 1 124 ? -5.888 6.722 23.388 1.00 88.25 124 THR A N 1
ATOM 975 C CA . THR A 1 124 ? -5.793 6.326 24.794 1.00 88.25 124 THR A CA 1
ATOM 976 C C . THR A 1 124 ? -4.564 6.991 25.392 1.00 88.25 124 THR A C 1
ATOM 978 O O . THR A 1 124 ? -3.662 7.422 24.671 1.00 88.25 124 THR A O 1
ATOM 981 N N . LYS A 1 125 ? -4.484 7.052 26.720 1.00 83.50 125 LYS A N 1
ATOM 982 C CA . LYS A 1 125 ? -3.207 7.354 27.368 1.00 83.50 125 LYS A CA 1
ATOM 983 C C . LYS A 1 125 ? -2.205 6.262 27.003 1.00 83.50 125 LYS A C 1
ATOM 985 O O . LYS A 1 125 ? -2.553 5.084 27.044 1.00 83.50 125 LYS A O 1
ATOM 990 N N . ASN A 1 126 ? -0.986 6.672 26.667 1.00 71.81 126 ASN A N 1
ATOM 991 C CA . ASN A 1 126 ? 0.152 5.786 26.423 1.00 71.81 126 ASN A CA 1
ATOM 992 C C . ASN A 1 126 ? 0.688 5.276 27.774 1.00 71.81 126 ASN A C 1
ATOM 994 O O . ASN A 1 126 ? 1.727 5.717 28.266 1.00 71.81 126 ASN A O 1
ATOM 998 N N . ASP A 1 127 ? -0.112 4.443 28.441 1.00 80.56 127 ASP A N 1
ATOM 999 C CA . ASP A 1 127 ? 0.171 3.862 29.757 1.00 80.56 127 ASP A CA 1
ATOM 1000 C C . ASP A 1 127 ? 0.548 2.369 29.673 1.00 80.56 127 ASP A C 1
ATOM 1002 O O . ASP A 1 127 ? 0.727 1.715 30.703 1.00 80.56 127 ASP A O 1
ATOM 1006 N N . GLY A 1 128 ? 0.728 1.842 28.453 1.00 80.94 128 GLY A N 1
ATOM 1007 C CA . GLY A 1 128 ? 1.176 0.474 28.196 1.00 80.94 128 GLY A CA 1
ATOM 1008 C C . GLY A 1 128 ? 0.053 -0.560 28.121 1.00 80.94 128 GLY A C 1
ATOM 1009 O O . GLY A 1 128 ? 0.335 -1.759 28.089 1.00 80.94 128 GLY A O 1
ATOM 1010 N N . ARG A 1 129 ? -1.217 -0.134 28.108 1.00 87.69 129 ARG A N 1
ATOM 1011 C CA . ARG A 1 129 ? -2.379 -1.038 28.058 1.00 87.69 129 ARG A CA 1
ATOM 1012 C C . ARG A 1 129 ? -2.859 -1.375 26.642 1.00 87.69 129 ARG A C 1
ATOM 1014 O O . ARG A 1 129 ? -3.884 -2.040 26.497 1.00 87.69 129 ARG A O 1
ATOM 1021 N N . GLU A 1 130 ? -2.159 -0.928 25.599 1.00 88.69 130 GLU A N 1
ATOM 1022 C CA . GLU A 1 130 ? -2.666 -0.939 24.219 1.00 88.69 130 GLU A CA 1
ATOM 1023 C C . GLU A 1 130 ? -3.039 -2.349 23.732 1.00 88.69 130 GLU A C 1
ATOM 1025 O O . GLU A 1 130 ? -4.102 -2.541 23.144 1.00 88.69 130 GLU A O 1
ATOM 1030 N N . GLU A 1 131 ? -2.217 -3.354 24.047 1.00 90.44 131 GLU A N 1
ATOM 1031 C CA . GLU A 1 131 ? -2.482 -4.757 23.691 1.00 90.44 131 GLU A CA 1
ATOM 1032 C C . GLU A 1 131 ? -3.757 -5.291 24.360 1.00 90.44 131 GLU A C 1
ATOM 1034 O O . GLU A 1 131 ? -4.565 -5.965 23.723 1.00 90.44 131 GLU A O 1
ATOM 1039 N N . THR A 1 132 ? -3.993 -4.920 25.624 1.00 93.00 132 THR A N 1
ATOM 1040 C CA . THR A 1 132 ? -5.210 -5.312 26.352 1.00 93.00 132 THR A CA 1
ATOM 1041 C C . THR A 1 132 ? -6.457 -4.664 25.750 1.00 93.00 132 THR A C 1
ATOM 1043 O O . THR A 1 132 ? -7.502 -5.312 25.674 1.00 93.00 132 THR A O 1
ATOM 1046 N N . LEU A 1 133 ? -6.363 -3.406 25.298 1.00 94.56 133 LEU A N 1
ATOM 1047 C CA . LEU A 1 133 ? -7.479 -2.731 24.626 1.00 94.56 133 LEU A CA 1
ATOM 1048 C C . LEU A 1 133 ? -7.829 -3.429 23.312 1.00 94.56 133 LEU A C 1
ATOM 1050 O O . LEU A 1 133 ? -9.002 -3.702 23.067 1.00 94.56 133 LEU A O 1
ATOM 1054 N N . VAL A 1 134 ? -6.818 -3.759 22.503 1.00 95.12 134 VAL A N 1
ATOM 1055 C CA . VAL A 1 134 ? -7.003 -4.489 21.241 1.00 95.12 134 VAL A CA 1
ATOM 1056 C C . VAL A 1 134 ? -7.707 -5.823 21.488 1.00 95.12 134 VAL A C 1
ATOM 1058 O O . VAL A 1 134 ? -8.708 -6.110 20.835 1.00 95.12 134 VAL A O 1
ATOM 1061 N N . ASP A 1 135 ? -7.240 -6.623 22.447 1.00 95.75 135 ASP A N 1
ATOM 1062 C CA . ASP A 1 135 ? -7.821 -7.945 22.703 1.00 95.75 135 ASP A CA 1
ATOM 1063 C C . ASP A 1 135 ? -9.253 -7.884 23.252 1.00 95.75 135 ASP A C 1
ATOM 1065 O O . ASP A 1 135 ? -10.082 -8.716 22.881 1.00 95.75 135 ASP A O 1
ATOM 1069 N N . LYS A 1 136 ? -9.584 -6.877 24.073 1.00 96.31 136 LYS A N 1
ATOM 1070 C CA . LYS A 1 136 ? -10.970 -6.646 24.515 1.00 96.31 136 LYS A CA 1
ATOM 1071 C C . LYS A 1 136 ? -11.876 -6.239 23.353 1.00 96.31 136 LYS A C 1
ATOM 1073 O O . LYS A 1 136 ? -12.979 -6.766 23.234 1.00 96.31 136 LYS A O 1
ATOM 1078 N N . LEU A 1 137 ? -11.410 -5.346 22.479 1.00 96.56 137 LEU A N 1
ATOM 1079 C CA . LEU A 1 137 ? -12.183 -4.870 21.330 1.00 96.56 137 LEU A CA 1
ATOM 1080 C C . LEU A 1 137 ? -12.463 -5.979 20.304 1.00 96.56 137 LEU A C 1
ATOM 1082 O O . LEU A 1 137 ? -13.565 -6.029 19.764 1.00 96.56 137 LEU A O 1
ATOM 1086 N N . LYS A 1 138 ? -11.536 -6.929 20.105 1.00 96.75 138 LYS A N 1
ATOM 1087 C CA . LYS A 1 138 ? -11.744 -8.102 19.225 1.00 96.75 138 LYS A CA 1
ATOM 1088 C C . LYS A 1 138 ? -12.936 -8.979 19.615 1.00 96.75 138 LYS A C 1
ATOM 1090 O O . LYS A 1 138 ? -13.402 -9.760 18.792 1.00 96.75 138 LYS A O 1
ATOM 1095 N N . ALA A 1 139 ? -13.399 -8.909 20.863 1.00 96.75 139 ALA A N 1
ATOM 1096 C CA . ALA A 1 139 ? -14.541 -9.694 21.319 1.00 96.75 139 ALA A CA 1
ATOM 1097 C C . ALA A 1 139 ? -15.897 -9.088 20.904 1.00 96.75 139 ALA A C 1
ATOM 1099 O O . ALA A 1 139 ? -16.920 -9.760 21.047 1.00 96.75 139 ALA A O 1
ATOM 1100 N N . SER A 1 140 ? -15.924 -7.841 20.417 1.00 96.12 140 SER A N 1
ATOM 1101 C CA . SER A 1 140 ? -17.154 -7.176 19.981 1.00 96.12 140 SER A CA 1
ATOM 1102 C C . SER A 1 140 ? -17.605 -7.681 18.613 1.00 96.12 140 SER A C 1
ATOM 1104 O O . SER A 1 140 ? -16.812 -7.795 17.683 1.00 96.12 140 SER A O 1
ATOM 1106 N N . SER A 1 141 ? -18.910 -7.915 18.467 1.00 93.94 141 SER A N 1
ATOM 1107 C CA . SER A 1 141 ? -19.510 -8.308 17.183 1.00 93.94 141 SER A CA 1
ATOM 1108 C C . SER A 1 141 ? -19.641 -7.146 16.191 1.00 93.94 141 SER A C 1
ATOM 1110 O O . SER A 1 141 ? -19.863 -7.366 15.002 1.00 93.94 141 SER A O 1
ATOM 1112 N N . LEU A 1 142 ? -19.510 -5.910 16.683 1.00 94.06 142 LEU A N 1
ATOM 1113 C CA . LEU A 1 142 ? -19.606 -4.685 15.891 1.00 94.06 142 LEU A CA 1
ATOM 1114 C C . LEU A 1 142 ? -18.250 -4.195 15.374 1.00 94.06 142 LEU A C 1
ATOM 1116 O O . LEU A 1 142 ? -18.208 -3.231 14.609 1.00 94.06 142 LEU A O 1
ATOM 1120 N N . ILE A 1 143 ? -17.154 -4.839 15.773 1.00 95.44 143 ILE A N 1
ATOM 1121 C CA . ILE A 1 143 ? -15.809 -4.549 15.282 1.00 95.44 143 ILE A CA 1
ATOM 1122 C C . ILE A 1 143 ? -15.454 -5.595 14.234 1.00 95.44 143 ILE A C 1
ATOM 1124 O O . ILE A 1 143 ? -15.428 -6.790 14.511 1.00 95.44 143 ILE A O 1
ATOM 1128 N N . GLU A 1 144 ? -15.194 -5.130 13.016 1.00 94.88 144 GLU A N 1
ATOM 1129 C CA . GLU A 1 144 ? -14.749 -5.987 11.921 1.00 94.88 144 GLU A CA 1
ATOM 1130 C C . GLU A 1 144 ? -13.256 -6.306 12.052 1.00 94.88 144 GLU A C 1
ATOM 1132 O O . GLU A 1 144 ? -12.845 -7.442 11.829 1.00 94.88 144 GLU A O 1
ATOM 1137 N N . ASP A 1 145 ? -12.448 -5.311 12.430 1.00 95.50 145 ASP A N 1
ATOM 1138 C CA . ASP A 1 145 ? -11.012 -5.484 12.644 1.00 95.50 145 ASP A CA 1
ATOM 1139 C C . ASP A 1 145 ? -10.474 -4.481 13.674 1.00 95.50 145 ASP A C 1
ATOM 1141 O O . ASP A 1 145 ? -10.959 -3.354 13.790 1.00 95.50 145 ASP A O 1
ATOM 1145 N N . VAL A 1 146 ? -9.450 -4.883 14.423 1.00 96.88 146 VAL A N 1
ATOM 1146 C CA . VAL A 1 146 ? -8.728 -4.009 15.350 1.00 96.88 146 VAL A CA 1
ATOM 1147 C C . VAL A 1 146 ? -7.284 -4.469 15.500 1.00 96.88 146 VAL A C 1
ATOM 1149 O O . VAL A 1 146 ? -6.996 -5.628 15.813 1.00 96.88 146 VAL A O 1
ATOM 1152 N N . TYR A 1 147 ? -6.353 -3.539 15.305 1.00 94.31 147 TYR A N 1
ATOM 1153 C CA . TYR A 1 147 ? -4.931 -3.850 15.323 1.00 94.31 147 TYR A CA 1
ATOM 1154 C C . TYR A 1 147 ? -4.073 -2.667 15.759 1.00 94.31 147 TYR A C 1
ATOM 1156 O O . TYR A 1 147 ? -4.413 -1.497 15.585 1.00 94.31 147 TYR A O 1
ATOM 1164 N N . MET A 1 148 ? -2.896 -2.993 16.290 1.00 91.25 148 MET A N 1
ATOM 1165 C CA . MET A 1 148 ? -1.834 -2.015 16.473 1.00 91.25 148 MET A CA 1
ATOM 1166 C C . MET A 1 148 ? -1.254 -1.660 15.111 1.00 91.25 148 MET A C 1
ATOM 1168 O O . MET A 1 148 ? -0.761 -2.539 14.397 1.00 91.25 148 MET A O 1
ATOM 1172 N N . LYS A 1 149 ? -1.246 -0.373 14.760 1.00 85.75 149 LYS A N 1
ATOM 1173 C CA . LYS A 1 149 ? -0.458 0.115 13.633 1.00 85.75 149 LYS A CA 1
ATOM 1174 C C . LYS A 1 149 ? 0.995 -0.270 13.887 1.00 85.75 149 LYS A C 1
ATOM 1176 O O . LYS A 1 149 ? 1.615 0.191 14.847 1.00 85.75 149 LYS A O 1
ATOM 1181 N N . LYS A 1 150 ? 1.529 -1.149 13.039 1.00 70.44 150 LYS A N 1
ATOM 1182 C CA . LYS A 1 150 ? 2.918 -1.587 13.128 1.00 70.44 150 LYS A CA 1
ATOM 1183 C C . LYS A 1 150 ? 3.805 -0.368 12.907 1.00 70.44 150 LYS A C 1
ATOM 1185 O O . LYS A 1 150 ? 3.877 0.155 11.798 1.00 70.44 150 LYS A O 1
ATOM 1190 N N . GLN A 1 151 ? 4.466 0.093 13.963 1.00 65.88 151 GLN A N 1
ATOM 1191 C CA . GLN A 1 151 ? 5.521 1.077 13.805 1.00 65.88 151 GLN A CA 1
ATOM 1192 C C . GLN A 1 151 ? 6.707 0.364 13.168 1.00 65.88 151 GLN A C 1
ATOM 1194 O O . GLN A 1 151 ? 7.299 -0.549 13.752 1.00 65.88 151 GLN A O 1
ATOM 1199 N N . GLU A 1 152 ? 7.053 0.771 11.956 1.00 60.34 152 GLU A N 1
ATOM 1200 C CA . GLU A 1 152 ? 8.324 0.375 11.384 1.00 60.34 152 GLU A CA 1
ATOM 1201 C C . GLU A 1 152 ? 9.409 1.123 12.143 1.00 60.34 152 GLU A C 1
ATOM 1203 O O . GLU A 1 152 ? 9.589 2.333 12.009 1.00 60.34 152 GLU A O 1
ATOM 1208 N N . LYS A 1 153 ? 10.123 0.396 13.004 1.00 56.28 153 LYS A N 1
ATOM 1209 C CA . LYS A 1 153 ? 11.384 0.900 13.523 1.00 56.28 153 LYS A CA 1
ATOM 1210 C C . LYS A 1 153 ? 12.294 1.042 12.311 1.00 56.28 153 LYS A C 1
ATOM 1212 O O . LYS A 1 153 ? 12.744 0.034 11.770 1.00 56.28 153 LYS A O 1
ATOM 1217 N N . ILE A 1 154 ? 12.542 2.280 11.891 1.00 54.75 154 ILE A N 1
ATOM 1218 C CA . ILE A 1 154 ? 13.522 2.585 10.851 1.00 54.75 154 ILE A CA 1
ATOM 1219 C C . ILE A 1 154 ? 14.895 2.314 11.465 1.00 54.75 154 ILE A C 1
ATOM 1221 O O . ILE A 1 154 ? 15.554 3.188 12.024 1.00 54.75 154 ILE A O 1
ATOM 1225 N N . ILE A 1 155 ? 15.289 1.047 11.459 1.00 57.31 155 ILE A N 1
ATOM 1226 C CA . ILE A 1 155 ? 16.650 0.639 11.758 1.00 57.31 155 ILE A CA 1
ATOM 1227 C C . ILE A 1 155 ? 17.415 0.916 10.474 1.00 57.31 155 ILE A C 1
ATOM 1229 O O . ILE A 1 155 ? 17.037 0.415 9.417 1.00 57.31 155 ILE A O 1
ATOM 1233 N N . THR A 1 156 ? 18.480 1.712 10.551 1.00 57.28 156 THR A N 1
ATOM 1234 C CA . THR A 1 156 ? 19.443 1.790 9.451 1.00 57.28 156 THR A CA 1
ATOM 1235 C C . THR A 1 156 ? 19.887 0.363 9.127 1.00 57.28 156 THR A C 1
ATOM 1237 O O . THR A 1 156 ? 20.458 -0.279 10.017 1.00 57.28 156 THR A O 1
ATOM 1240 N N . PRO A 1 157 ? 19.603 -0.167 7.924 1.00 56.84 157 PRO A N 1
ATOM 1241 C CA . PRO A 1 157 ? 19.981 -1.531 7.601 1.00 56.84 157 PRO A CA 1
ATOM 1242 C C . PRO A 1 157 ? 21.496 -1.671 7.754 1.00 56.84 157 PRO A C 1
ATOM 1244 O O . PRO A 1 157 ? 22.262 -0.799 7.336 1.00 56.84 157 PRO A O 1
ATOM 1247 N N . GLU A 1 158 ? 21.937 -2.752 8.398 1.00 63.91 158 GLU A N 1
ATOM 1248 C CA . GLU A 1 158 ? 23.348 -3.121 8.378 1.00 63.91 158 GLU A CA 1
ATOM 1249 C C . GLU A 1 158 ? 23.740 -3.316 6.910 1.00 63.91 158 GLU A C 1
ATOM 1251 O O . GLU A 1 158 ? 23.118 -4.114 6.206 1.00 63.91 158 GLU A O 1
ATOM 1256 N N . VAL A 1 159 ? 24.734 -2.563 6.434 1.00 66.81 159 VAL A N 1
ATOM 1257 C CA . VAL A 1 159 ? 25.204 -2.656 5.048 1.00 66.81 159 VAL A CA 1
ATOM 1258 C C . VAL A 1 159 ? 25.900 -4.001 4.873 1.00 66.81 159 VAL A C 1
ATOM 1260 O O . VAL A 1 159 ? 27.101 -4.143 5.103 1.00 66.81 159 VAL A O 1
ATOM 1263 N N . LYS A 1 160 ? 25.125 -5.010 4.489 1.00 73.69 160 LYS A N 1
ATOM 1264 C CA . LYS A 1 160 ? 25.630 -6.325 4.109 1.00 73.69 160 LYS A CA 1
ATOM 1265 C C . LYS A 1 160 ? 25.881 -6.325 2.618 1.00 73.69 160 LYS A C 1
ATOM 1267 O O . LYS A 1 160 ? 24.998 -5.965 1.846 1.00 73.69 160 LYS A O 1
ATOM 1272 N N . GLN A 1 161 ? 27.086 -6.709 2.218 1.00 75.19 161 GLN A N 1
ATOM 1273 C CA . GLN A 1 161 ? 27.399 -6.846 0.804 1.00 75.19 161 GLN A CA 1
ATOM 1274 C C . GLN A 1 161 ? 26.623 -8.019 0.211 1.00 75.19 161 GLN A C 1
ATOM 1276 O O . GLN A 1 161 ? 26.577 -9.104 0.794 1.00 75.19 161 GLN A O 1
ATOM 1281 N N . LEU A 1 162 ? 26.015 -7.787 -0.945 1.00 68.75 162 LEU A N 1
ATOM 1282 C CA . LEU A 1 162 ? 25.302 -8.805 -1.696 1.00 68.75 162 LEU A CA 1
ATOM 1283 C C . LEU A 1 162 ? 26.296 -9.582 -2.577 1.00 68.75 162 LEU A C 1
ATOM 1285 O O . LEU A 1 162 ? 27.209 -9.002 -3.158 1.00 68.75 162 LEU A O 1
ATOM 1289 N N . SER A 1 163 ? 26.121 -10.901 -2.688 1.00 62.09 163 SER A N 1
ATOM 1290 C CA . SER A 1 163 ? 26.912 -11.757 -3.591 1.00 62.09 163 SER A CA 1
ATOM 1291 C C . SER A 1 163 ? 26.324 -11.865 -5.003 1.00 62.09 163 SER A C 1
ATOM 1293 O O . SER A 1 163 ? 26.909 -12.523 -5.864 1.00 62.09 163 SER A O 1
ATOM 1295 N N . VAL A 1 164 ? 25.162 -11.250 -5.246 1.00 67.50 164 VAL A N 1
ATOM 1296 C CA . VAL A 1 164 ? 24.499 -11.231 -6.553 1.00 67.50 164 VAL A CA 1
ATOM 1297 C C . VAL A 1 164 ? 25.256 -10.278 -7.470 1.00 67.50 164 VAL A C 1
ATOM 1299 O O . VAL A 1 164 ? 25.402 -9.096 -7.173 1.00 67.50 164 VAL A O 1
ATOM 1302 N N . SER A 1 165 ? 25.730 -10.805 -8.594 1.00 72.88 165 SER A N 1
ATOM 1303 C CA . SER A 1 165 ? 26.427 -10.023 -9.610 1.00 72.88 165 SER A CA 1
ATOM 1304 C C . SER A 1 165 ? 25.423 -9.530 -10.645 1.00 72.88 165 SER A C 1
ATOM 1306 O O . SER A 1 165 ? 25.021 -10.305 -11.508 1.00 72.88 165 SER A O 1
ATOM 1308 N N . LEU A 1 166 ? 25.050 -8.251 -10.577 1.00 87.00 166 LEU A N 1
ATOM 1309 C CA . LEU A 1 166 ? 24.467 -7.555 -11.727 1.00 87.00 166 LEU A CA 1
ATOM 1310 C C . LEU A 1 166 ? 25.575 -7.177 -12.722 1.00 87.00 166 LEU A C 1
ATOM 1312 O O . LEU A 1 166 ? 26.721 -6.943 -12.325 1.00 87.00 166 LEU A O 1
ATOM 1316 N N . ASN A 1 167 ? 25.241 -7.090 -14.005 1.00 90.94 167 ASN A N 1
ATOM 1317 C CA . ASN A 1 167 ? 26.131 -6.659 -15.074 1.00 90.94 167 ASN A CA 1
ATOM 1318 C C . ASN A 1 167 ? 25.494 -5.529 -15.897 1.00 90.94 167 ASN A C 1
ATOM 1320 O O . ASN A 1 167 ? 25.270 -5.694 -17.092 1.00 90.94 167 ASN A O 1
ATOM 1324 N N . PRO A 1 168 ? 25.303 -4.331 -15.318 1.00 91.50 168 PRO A N 1
ATOM 1325 C CA . PRO A 1 168 ? 24.530 -3.260 -15.946 1.00 91.50 168 PRO A CA 1
ATOM 1326 C C . PRO A 1 168 ? 25.037 -2.843 -17.335 1.00 91.50 168 PRO A C 1
ATOM 1328 O O . PRO A 1 168 ? 24.266 -2.350 -18.151 1.00 91.50 168 PRO A O 1
ATOM 1331 N N . ASN A 1 169 ? 26.323 -3.062 -17.628 1.00 93.38 169 ASN A N 1
ATOM 1332 C CA . ASN A 1 169 ? 26.936 -2.739 -18.916 1.00 93.38 169 ASN A CA 1
ATOM 1333 C C . ASN A 1 169 ? 26.480 -3.643 -20.073 1.00 93.38 169 ASN A C 1
ATOM 1335 O O . ASN A 1 169 ? 26.775 -3.316 -21.223 1.00 93.38 169 ASN A O 1
ATOM 1339 N N . ASN A 1 170 ? 25.816 -4.771 -19.800 1.00 93.56 170 ASN A N 1
ATOM 1340 C CA . ASN A 1 170 ? 25.220 -5.590 -20.853 1.00 93.56 170 ASN A CA 1
ATOM 1341 C C . ASN A 1 170 ? 23.933 -4.948 -21.414 1.00 93.56 170 ASN A C 1
ATOM 1343 O O . ASN A 1 170 ? 23.613 -5.185 -22.575 1.00 93.56 170 ASN A O 1
ATOM 1347 N N . ASN A 1 171 ? 23.258 -4.079 -20.649 1.00 96.25 171 ASN A N 1
ATOM 1348 C CA . ASN A 1 171 ? 22.039 -3.391 -21.067 1.00 96.25 171 ASN A CA 1
ATOM 1349 C C . ASN A 1 171 ? 22.406 -2.205 -21.983 1.00 96.25 171 ASN A C 1
ATOM 1351 O O . ASN A 1 171 ? 23.066 -1.253 -21.539 1.00 96.25 171 ASN A O 1
ATOM 1355 N N . PRO A 1 172 ? 22.000 -2.201 -23.268 1.00 96.81 172 PRO A N 1
ATOM 1356 C CA . PRO A 1 172 ? 22.513 -1.266 -24.273 1.00 96.81 172 PRO A CA 1
ATOM 1357 C C . PRO A 1 172 ? 22.262 0.220 -23.992 1.00 96.81 172 PRO A C 1
ATOM 1359 O O . PRO A 1 172 ? 22.907 1.077 -24.606 1.00 96.81 172 PRO A O 1
ATOM 1362 N N . ARG A 1 173 ? 21.297 0.553 -23.124 1.00 96.50 173 ARG A N 1
ATOM 1363 C CA . ARG A 1 173 ? 20.945 1.939 -22.780 1.00 96.50 173 ARG A CA 1
ATOM 1364 C C . ARG A 1 173 ? 21.450 2.378 -21.411 1.00 96.50 173 ARG A C 1
ATOM 1366 O O . ARG A 1 173 ? 21.273 3.553 -21.095 1.00 96.50 173 ARG A O 1
ATOM 1373 N N . PHE A 1 174 ? 22.119 1.516 -20.641 1.00 96.50 174 PHE A N 1
ATOM 1374 C CA . PHE A 1 174 ? 22.603 1.853 -19.296 1.00 96.50 174 PHE A CA 1
ATOM 1375 C C . PHE A 1 174 ? 23.448 3.135 -19.270 1.00 96.50 174 PHE A C 1
ATOM 1377 O O . PHE A 1 174 ? 23.230 4.019 -18.446 1.00 96.50 174 PHE A O 1
ATOM 1384 N N . ASN A 1 175 ? 24.324 3.321 -20.260 1.00 95.19 175 ASN A N 1
ATOM 1385 C CA . ASN A 1 175 ? 25.151 4.527 -20.398 1.00 95.19 175 ASN A CA 1
ATOM 1386 C C . ASN A 1 175 ? 24.371 5.827 -20.698 1.00 95.19 175 ASN A C 1
ATOM 1388 O O . ASN A 1 175 ? 24.966 6.902 -20.724 1.00 95.19 175 ASN A O 1
ATOM 1392 N N . LYS A 1 176 ? 23.062 5.744 -20.964 1.00 96.06 176 LYS A N 1
ATOM 1393 C CA . LYS A 1 176 ? 22.157 6.890 -21.150 1.00 96.06 176 LYS A CA 1
ATOM 1394 C C . LYS A 1 176 ? 21.282 7.142 -19.920 1.00 96.06 176 LYS A C 1
ATOM 1396 O O . LYS A 1 176 ? 20.554 8.132 -19.896 1.00 96.06 176 LYS A O 1
ATOM 1401 N N . GLN A 1 177 ? 21.348 6.285 -18.901 1.00 96.94 177 GLN A N 1
ATOM 1402 C CA . GLN A 1 177 ? 20.563 6.387 -17.671 1.00 96.94 177 GLN A CA 1
ATOM 1403 C C . GLN A 1 177 ? 21.338 7.159 -16.594 1.00 96.94 177 GLN A C 1
ATOM 1405 O O . GLN A 1 177 ? 21.605 6.645 -15.512 1.00 96.94 177 GLN A O 1
ATOM 1410 N N . GLY A 1 178 ? 21.688 8.419 -16.882 1.00 96.38 178 GLY A N 1
ATOM 1411 C CA . GLY A 1 178 ? 22.511 9.257 -15.992 1.00 96.38 178 GLY A CA 1
ATOM 1412 C C . GLY A 1 178 ? 21.945 9.436 -14.574 1.00 96.38 178 GLY A C 1
ATOM 1413 O O . GLY A 1 178 ? 22.692 9.684 -13.636 1.00 96.38 178 GLY A O 1
ATOM 1414 N N . TYR A 1 179 ? 20.636 9.234 -14.387 1.00 96.75 179 TYR A N 1
ATOM 1415 C CA . TYR A 1 179 ? 19.993 9.240 -13.069 1.00 96.75 179 TYR A CA 1
ATOM 1416 C C . TYR A 1 179 ? 20.446 8.085 -12.155 1.00 96.75 179 TYR A C 1
ATOM 1418 O O . TYR A 1 179 ? 20.305 8.186 -10.937 1.00 96.75 179 TYR A O 1
ATOM 1426 N N . LEU A 1 180 ? 21.006 7.003 -12.711 1.00 96.94 180 LEU A N 1
ATOM 1427 C CA . LEU A 1 180 ? 21.577 5.888 -11.947 1.00 96.94 180 LEU A CA 1
ATOM 1428 C C . LEU A 1 180 ? 23.008 6.172 -11.468 1.00 96.94 180 LEU A C 1
ATOM 1430 O O . LEU A 1 180 ? 23.465 5.526 -10.525 1.00 96.94 180 LEU A O 1
ATOM 1434 N N . GLU A 1 181 ? 23.715 7.119 -12.093 1.00 95.12 181 GLU A N 1
ATOM 1435 C CA . GLU A 1 181 ? 25.095 7.465 -11.739 1.00 95.12 181 GLU A CA 1
ATOM 1436 C C . GLU A 1 181 ? 25.203 8.030 -10.319 1.00 95.12 181 GLU A C 1
ATOM 1438 O O . GLU A 1 181 ? 24.211 8.322 -9.655 1.00 95.12 181 GLU A O 1
ATOM 1443 N N . ALA A 1 182 ? 26.426 8.193 -9.820 1.00 94.56 182 ALA A N 1
ATOM 1444 C CA . ALA A 1 182 ? 26.639 8.848 -8.540 1.00 94.56 182 ALA A CA 1
ATOM 1445 C C . ALA A 1 182 ? 26.213 10.330 -8.562 1.00 94.56 182 ALA A C 1
ATOM 1447 O O . ALA A 1 182 ? 26.095 10.972 -9.609 1.00 94.56 182 ALA A O 1
ATOM 1448 N N . ALA A 1 183 ? 26.025 10.894 -7.368 1.00 92.31 183 ALA A N 1
ATOM 1449 C CA . ALA A 1 183 ? 25.838 12.329 -7.187 1.00 92.31 183 ALA A CA 1
ATOM 1450 C C . ALA A 1 183 ? 26.946 13.134 -7.918 1.00 92.31 183 ALA A C 1
ATOM 1452 O O . ALA A 1 183 ? 28.094 12.684 -7.983 1.00 92.31 183 ALA A O 1
ATOM 1453 N N . PRO A 1 184 ? 26.644 14.338 -8.439 1.00 93.06 184 PRO A N 1
ATOM 1454 C CA . PRO A 1 184 ? 25.460 15.142 -8.129 1.00 93.06 184 PRO A CA 1
ATOM 1455 C C . PRO A 1 184 ? 24.241 14.897 -9.029 1.00 93.06 184 PRO A C 1
ATOM 1457 O O . PRO A 1 184 ? 23.189 15.458 -8.747 1.00 93.06 184 PRO A O 1
ATOM 1460 N N . TYR A 1 185 ? 24.359 14.112 -10.101 1.00 88.12 185 TYR A N 1
ATOM 1461 C CA . TYR A 1 185 ? 23.293 14.001 -11.107 1.00 88.12 185 TYR A CA 1
ATOM 1462 C C . TYR A 1 185 ? 22.398 12.769 -10.948 1.00 88.12 185 TYR A C 1
ATOM 1464 O O . TYR A 1 185 ? 21.278 12.778 -11.456 1.00 88.12 185 TYR A O 1
ATOM 1472 N N . GLY A 1 186 ? 22.864 11.740 -10.238 1.00 94.81 186 GLY A N 1
ATOM 1473 C CA . GLY A 1 186 ? 22.096 10.525 -9.990 1.00 94.81 186 GLY A CA 1
ATOM 1474 C C . GLY A 1 186 ? 22.120 10.063 -8.534 1.00 94.81 186 GLY A C 1
ATOM 1475 O O . GLY A 1 186 ? 22.619 10.753 -7.639 1.00 94.81 186 GLY A O 1
ATOM 1476 N N . ILE A 1 187 ? 21.549 8.879 -8.310 1.00 95.56 187 ILE A N 1
ATOM 1477 C CA . ILE A 1 187 ? 21.301 8.296 -6.980 1.00 95.56 187 ILE A CA 1
ATOM 1478 C C . ILE A 1 187 ? 22.331 7.239 -6.549 1.00 95.56 187 ILE A C 1
ATOM 1480 O O . ILE A 1 187 ? 22.205 6.661 -5.473 1.00 95.56 187 ILE A O 1
ATOM 1484 N N . ASN A 1 188 ? 23.353 6.984 -7.369 1.00 95.12 188 ASN A N 1
ATOM 1485 C CA . ASN A 1 188 ? 24.364 5.944 -7.171 1.00 95.12 188 ASN A CA 1
ATOM 1486 C C . ASN A 1 188 ? 23.770 4.525 -7.045 1.00 95.12 188 ASN A C 1
ATOM 1488 O O . ASN A 1 188 ? 24.151 3.755 -6.159 1.00 95.12 188 ASN A O 1
ATOM 1492 N N . ALA A 1 189 ? 22.842 4.169 -7.938 1.00 95.00 189 ALA A N 1
ATOM 1493 C CA . ALA A 1 189 ? 22.199 2.854 -7.936 1.00 95.00 189 ALA A CA 1
ATOM 1494 C C . ALA A 1 189 ? 23.204 1.681 -8.033 1.00 95.00 189 ALA A C 1
ATOM 1496 O O . ALA A 1 189 ? 23.053 0.732 -7.264 1.00 95.00 189 ALA A O 1
ATOM 1497 N N . PRO A 1 190 ? 24.297 1.754 -8.832 1.00 92.69 190 PRO A N 1
ATOM 1498 C CA . PRO A 1 190 ? 25.314 0.700 -8.862 1.00 92.69 190 PRO A CA 1
ATOM 1499 C C . PRO A 1 190 ? 25.960 0.389 -7.513 1.00 92.69 190 PRO A C 1
ATOM 1501 O O . PRO A 1 190 ? 26.293 -0.763 -7.243 1.00 92.69 190 PRO A O 1
ATOM 1504 N N . PHE A 1 191 ? 26.126 1.393 -6.647 1.00 90.75 191 PHE A N 1
ATOM 1505 C CA . PHE A 1 191 ? 26.586 1.155 -5.282 1.00 90.75 191 PHE A CA 1
ATOM 1506 C C . PHE A 1 191 ? 25.514 0.436 -4.454 1.00 90.75 191 PHE A C 1
ATOM 1508 O O . PHE A 1 191 ? 25.828 -0.533 -3.764 1.00 90.75 191 PHE A O 1
ATOM 1515 N N . ALA A 1 192 ? 24.256 0.885 -4.541 1.00 90.75 192 ALA A N 1
ATOM 1516 C CA . ALA A 1 192 ? 23.138 0.301 -3.803 1.00 90.75 192 ALA A CA 1
ATOM 1517 C C . ALA A 1 192 ? 22.893 -1.169 -4.175 1.00 90.75 192 ALA A C 1
ATOM 1519 O O . ALA A 1 192 ? 22.648 -1.983 -3.290 1.00 90.75 192 ALA A O 1
ATOM 1520 N N . TRP A 1 193 ? 23.050 -1.545 -5.446 1.00 91.56 193 TRP A N 1
ATOM 1521 C CA . TRP A 1 193 ? 22.912 -2.936 -5.894 1.00 91.56 193 TRP A CA 1
ATOM 1522 C C . TRP A 1 193 ? 23.893 -3.904 -5.224 1.00 91.56 193 TRP A C 1
ATOM 1524 O O . TRP A 1 193 ? 23.597 -5.090 -5.096 1.00 91.56 193 TRP A O 1
ATOM 1534 N N . GLY A 1 194 ? 25.048 -3.403 -4.771 1.00 87.12 194 GLY A N 1
ATOM 1535 C CA . GLY A 1 194 ? 26.026 -4.172 -4.003 1.00 87.12 194 GLY A CA 1
ATOM 1536 C C . GLY A 1 194 ? 25.648 -4.377 -2.531 1.00 87.12 194 GLY A C 1
ATOM 1537 O O . GLY A 1 194 ? 26.383 -5.053 -1.810 1.00 87.12 194 GLY A O 1
ATOM 1538 N N . VAL A 1 195 ? 24.534 -3.806 -2.068 1.00 86.62 195 VAL A N 1
ATOM 1539 C CA . VAL A 1 195 ? 24.021 -3.915 -0.697 1.00 86.62 195 VAL A CA 1
ATOM 1540 C C . VAL A 1 195 ? 22.790 -4.822 -0.678 1.00 86.62 195 VAL A C 1
ATOM 1542 O O . VAL A 1 195 ? 21.960 -4.786 -1.584 1.00 86.62 195 VAL A O 1
ATOM 1545 N N . GLN A 1 196 ? 22.649 -5.645 0.363 1.00 84.69 196 GLN A N 1
ATOM 1546 C CA . GLN A 1 196 ? 21.501 -6.532 0.539 1.00 84.69 196 GLN A CA 1
ATOM 1547 C C . GLN A 1 196 ? 20.177 -5.754 0.473 1.00 84.69 196 GLN A C 1
ATOM 1549 O O . GLN A 1 196 ? 19.995 -4.772 1.188 1.00 84.69 196 GLN A O 1
ATOM 1554 N N . GLY A 1 197 ? 19.268 -6.198 -0.402 1.00 85.00 197 GLY A N 1
ATOM 1555 C CA . GLY A 1 197 ? 17.981 -5.544 -0.672 1.00 85.00 197 GLY A CA 1
ATOM 1556 C C . GLY A 1 197 ? 18.070 -4.277 -1.534 1.00 85.00 197 GLY A C 1
ATOM 1557 O O . GLY A 1 197 ? 17.056 -3.823 -2.053 1.00 85.00 197 GLY A O 1
ATOM 1558 N N . GLY A 1 198 ? 19.265 -3.722 -1.762 1.00 88.69 198 GLY A N 1
ATOM 1559 C CA . GLY A 1 198 ? 19.449 -2.481 -2.523 1.00 88.69 198 GLY A CA 1
ATOM 1560 C C . GLY A 1 198 ? 19.224 -2.618 -4.032 1.00 88.69 198 GLY A C 1
ATOM 1561 O O . GLY A 1 198 ? 19.103 -1.614 -4.724 1.00 88.69 198 GLY A O 1
ATOM 1562 N N . ASN A 1 199 ? 19.121 -3.846 -4.545 1.00 90.69 199 ASN A N 1
ATOM 1563 C CA . ASN A 1 199 ? 18.657 -4.144 -5.902 1.00 90.69 199 ASN A CA 1
ATOM 1564 C C . ASN A 1 199 ? 17.149 -4.451 -5.984 1.00 90.69 199 ASN A C 1
ATOM 1566 O O . ASN A 1 199 ? 16.684 -4.794 -7.065 1.00 90.69 199 ASN A O 1
ATOM 1570 N N . GLY A 1 200 ? 16.402 -4.365 -4.878 1.00 90.56 200 GLY A N 1
ATOM 1571 C CA . GLY A 1 200 ? 14.980 -4.725 -4.811 1.00 90.56 200 GLY A CA 1
ATOM 1572 C C . GLY A 1 200 ? 14.689 -6.146 -4.321 1.00 90.56 200 GLY A C 1
ATOM 1573 O O . GLY A 1 200 ? 13.525 -6.523 -4.228 1.00 90.56 200 GLY A O 1
ATOM 1574 N N . ASN A 1 201 ? 15.707 -6.947 -3.984 1.00 87.12 201 ASN A N 1
ATOM 1575 C CA . ASN A 1 201 ? 15.490 -8.275 -3.402 1.00 87.12 201 ASN A CA 1
ATOM 1576 C C . ASN A 1 201 ? 14.677 -8.182 -2.098 1.00 87.12 201 ASN A C 1
ATOM 1578 O O . ASN A 1 201 ? 14.987 -7.356 -1.241 1.00 87.12 201 ASN A O 1
ATOM 1582 N N . ASP A 1 202 ? 13.675 -9.052 -1.945 1.00 84.31 202 ASP A N 1
ATOM 1583 C CA . ASP A 1 202 ? 12.706 -9.071 -0.833 1.00 84.31 202 ASP A CA 1
ATOM 1584 C C . ASP A 1 202 ? 11.837 -7.801 -0.695 1.00 84.31 202 ASP A C 1
ATOM 1586 O O . ASP A 1 202 ? 11.191 -7.597 0.335 1.00 84.31 202 ASP A O 1
ATOM 1590 N N . VAL A 1 203 ? 11.784 -6.948 -1.726 1.00 86.62 203 VAL A N 1
ATOM 1591 C CA . VAL A 1 203 ? 10.925 -5.758 -1.761 1.00 86.62 203 VAL A CA 1
ATOM 1592 C C . VAL A 1 203 ? 9.815 -5.962 -2.786 1.00 86.62 203 VAL A C 1
ATOM 1594 O O . VAL A 1 203 ? 10.062 -6.334 -3.928 1.00 86.62 203 VAL A O 1
ATOM 1597 N N . THR A 1 204 ? 8.572 -5.697 -2.384 1.00 88.31 204 THR A N 1
ATOM 1598 C CA . THR A 1 204 ? 7.438 -5.617 -3.312 1.00 88.31 204 THR A CA 1
ATOM 1599 C C . THR A 1 204 ? 7.205 -4.164 -3.692 1.00 88.31 204 THR A C 1
ATOM 1601 O O . THR A 1 204 ? 7.012 -3.315 -2.822 1.00 88.31 204 THR A O 1
ATOM 1604 N N . PHE A 1 205 ? 7.207 -3.886 -4.991 1.00 89.81 205 PHE A N 1
ATOM 1605 C CA . PHE A 1 205 ? 6.860 -2.583 -5.543 1.00 89.81 205 PHE A CA 1
ATOM 1606 C C . PHE A 1 205 ? 5.456 -2.644 -6.152 1.00 89.81 205 PHE A C 1
ATOM 1608 O O . PHE A 1 205 ? 5.157 -3.548 -6.929 1.00 89.81 205 PHE A O 1
ATOM 1615 N N . VAL A 1 206 ? 4.597 -1.689 -5.787 1.00 93.00 206 VAL A N 1
ATOM 1616 C CA . VAL A 1 206 ? 3.255 -1.530 -6.359 1.00 93.00 206 VAL A CA 1
ATOM 1617 C C . VAL A 1 206 ? 3.207 -0.188 -7.068 1.00 93.00 206 VAL A C 1
ATOM 1619 O O . VAL A 1 206 ? 3.408 0.852 -6.441 1.00 93.00 206 VAL A O 1
ATOM 1622 N N . ASP A 1 207 ? 2.930 -0.228 -8.366 1.00 93.44 207 ASP A N 1
ATOM 1623 C CA . ASP A 1 207 ? 2.770 0.956 -9.200 1.00 93.44 207 ASP A CA 1
ATOM 1624 C C . ASP A 1 207 ? 1.279 1.270 -9.383 1.00 93.44 207 ASP A C 1
ATOM 1626 O O . ASP A 1 207 ? 0.487 0.386 -9.718 1.00 93.44 207 ASP A O 1
ATOM 1630 N N . MET A 1 208 ? 0.878 2.518 -9.134 1.00 93.88 208 MET A N 1
ATOM 1631 C CA . MET A 1 208 ? -0.517 2.966 -9.213 1.00 93.88 208 MET A CA 1
ATOM 1632 C C . MET A 1 208 ? -0.675 3.986 -10.338 1.00 93.88 208 MET A C 1
ATOM 1634 O O . MET A 1 208 ? -0.540 5.189 -10.133 1.00 93.88 208 MET A O 1
ATOM 1638 N N . GLU A 1 209 ? -0.998 3.489 -11.527 1.00 93.25 209 GLU A N 1
ATOM 1639 C CA . GLU A 1 209 ? -1.071 4.260 -12.769 1.00 93.25 209 GLU A CA 1
ATOM 1640 C C . GLU A 1 209 ? -2.349 3.925 -13.553 1.00 93.25 209 GLU A C 1
ATOM 1642 O O . GLU A 1 209 ? -3.141 3.056 -13.181 1.00 93.25 209 GLU A O 1
ATOM 1647 N N . TYR A 1 210 ? -2.565 4.625 -14.669 1.00 91.19 210 TYR A N 1
ATOM 1648 C CA . TYR A 1 210 ? -3.712 4.380 -15.549 1.00 91.19 210 TYR A CA 1
ATOM 1649 C C . TYR A 1 210 ? -3.523 3.185 -16.500 1.00 91.19 210 TYR A C 1
ATOM 1651 O O . TYR A 1 210 ? -4.512 2.643 -16.997 1.00 91.19 210 TYR A O 1
ATOM 1659 N N . GLY A 1 211 ? -2.286 2.776 -16.796 1.00 94.31 211 GLY A N 1
ATOM 1660 C CA . GLY A 1 211 ? -2.038 1.623 -17.657 1.00 94.31 211 GLY A CA 1
ATOM 1661 C C . GLY A 1 211 ? -0.565 1.290 -17.892 1.00 94.31 211 GLY A C 1
ATOM 1662 O O . GLY A 1 211 ? 0.314 2.132 -17.714 1.00 94.31 211 GLY A O 1
ATOM 1663 N N . TRP A 1 212 ? -0.318 0.064 -18.362 1.00 96.94 212 TRP A N 1
ATOM 1664 C CA . TRP A 1 212 ? 1.001 -0.543 -18.560 1.00 96.94 212 TRP A CA 1
ATOM 1665 C C . TRP A 1 212 ? 1.029 -1.505 -19.753 1.00 96.94 212 TRP A C 1
ATOM 1667 O O . TRP A 1 212 ? 0.067 -2.227 -20.019 1.00 96.94 212 TRP A O 1
ATOM 1677 N N . LEU A 1 213 ? 2.172 -1.592 -20.428 1.00 95.88 213 LEU A N 1
ATOM 1678 C CA . LEU A 1 213 ? 2.480 -2.622 -21.413 1.00 95.88 213 LEU A CA 1
ATOM 1679 C C . LEU A 1 213 ? 3.171 -3.792 -20.698 1.00 95.88 213 LEU A C 1
ATOM 1681 O O . LEU A 1 213 ? 4.394 -3.887 -20.666 1.00 95.88 213 LEU A O 1
ATOM 1685 N N . LEU A 1 214 ? 2.379 -4.678 -20.093 1.00 92.88 214 LEU A N 1
ATOM 1686 C CA . LEU A 1 214 ? 2.878 -5.746 -19.209 1.00 92.88 214 LEU A CA 1
ATOM 1687 C C . LEU A 1 214 ? 3.708 -6.831 -19.920 1.00 92.88 214 LEU A C 1
ATOM 1689 O O . LEU A 1 214 ? 4.401 -7.604 -19.271 1.00 92.88 214 LEU A O 1
ATOM 1693 N N . ASN A 1 215 ? 3.660 -6.892 -21.251 1.00 93.44 215 ASN A N 1
ATOM 1694 C CA . ASN A 1 215 ? 4.474 -7.791 -22.072 1.00 93.44 215 ASN A CA 1
ATOM 1695 C C . ASN A 1 215 ? 5.689 -7.089 -22.710 1.00 93.44 215 ASN A C 1
ATOM 1697 O O . ASN A 1 215 ? 6.209 -7.568 -23.718 1.00 93.44 215 ASN A O 1
ATOM 1701 N N . HIS A 1 216 ? 6.109 -5.939 -22.174 1.00 96.00 216 HIS A N 1
ATOM 1702 C CA . HIS A 1 216 ? 7.294 -5.228 -22.646 1.00 96.00 216 HIS A CA 1
ATOM 1703 C C . HIS A 1 216 ? 8.554 -6.099 -22.482 1.00 96.00 216 HIS A C 1
ATOM 1705 O O . HIS A 1 216 ? 8.770 -6.694 -21.430 1.00 96.00 216 HIS A O 1
ATOM 1711 N N . GLU A 1 217 ? 9.399 -6.148 -23.514 1.00 94.94 217 GLU A N 1
ATOM 1712 C CA . GLU A 1 217 ? 10.581 -7.028 -23.612 1.00 94.94 217 GLU A CA 1
ATOM 1713 C C . GLU A 1 217 ? 11.557 -6.923 -22.427 1.00 94.94 217 GLU A C 1
ATOM 1715 O O . GLU A 1 217 ? 12.151 -7.915 -22.027 1.00 94.94 217 GLU A O 1
ATOM 1720 N N . ASP A 1 218 ? 11.662 -5.729 -21.847 1.00 95.06 218 ASP A N 1
ATOM 1721 C CA . ASP A 1 218 ? 12.560 -5.387 -20.731 1.00 95.06 218 ASP A CA 1
ATOM 1722 C C . ASP A 1 218 ? 11.957 -5.635 -19.329 1.00 95.06 218 ASP A C 1
ATOM 1724 O O . ASP A 1 218 ? 12.604 -5.372 -18.317 1.00 95.06 218 ASP A O 1
ATOM 1728 N N . LEU A 1 219 ? 10.686 -6.057 -19.272 1.00 94.12 219 LEU A N 1
ATOM 1729 C CA . LEU A 1 219 ? 9.891 -6.217 -18.042 1.00 94.12 219 LEU A CA 1
ATOM 1730 C C . LEU A 1 219 ? 9.193 -7.584 -17.939 1.00 94.12 219 LEU A C 1
ATOM 1732 O O . LEU A 1 219 ? 8.648 -7.926 -16.890 1.00 94.12 219 LEU A O 1
ATOM 1736 N N . VAL A 1 220 ? 9.146 -8.355 -19.028 1.00 91.06 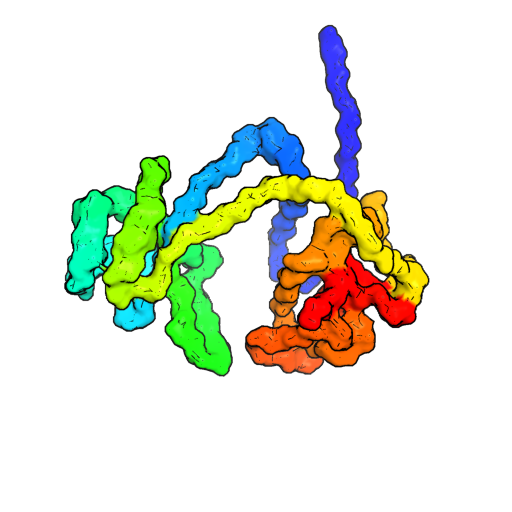220 VAL A N 1
ATOM 1737 C CA . VAL A 1 220 ? 8.304 -9.554 -19.153 1.00 91.06 220 VAL A CA 1
ATOM 1738 C C . VAL A 1 220 ? 8.632 -10.645 -18.127 1.00 91.06 220 VAL A C 1
ATOM 1740 O O . VAL A 1 220 ? 7.751 -11.429 -17.776 1.00 91.06 220 VAL A O 1
ATOM 1743 N N . HIS A 1 221 ? 9.860 -10.703 -17.604 1.00 89.75 221 HIS A N 1
ATOM 1744 C CA . HIS A 1 221 ? 10.248 -11.688 -16.598 1.00 89.75 221 HIS A CA 1
ATOM 1745 C C . HIS A 1 221 ? 10.201 -11.168 -15.159 1.00 89.75 221 HIS A C 1
ATOM 1747 O O . HIS A 1 221 ? 10.480 -11.953 -14.246 1.00 89.75 221 HIS A O 1
ATOM 1753 N N . GLN A 1 222 ? 9.812 -9.906 -14.944 1.00 89.50 222 GLN A N 1
ATOM 1754 C CA . GLN A 1 222 ? 9.514 -9.361 -13.614 1.00 89.50 222 GLN A CA 1
ATOM 1755 C C . GLN A 1 222 ? 8.206 -9.907 -13.020 1.00 89.50 222 GLN A C 1
ATOM 1757 O O . GLN A 1 222 ? 7.924 -9.658 -11.853 1.00 89.50 222 GLN A O 1
ATOM 1762 N N . ASN A 1 223 ? 7.416 -10.665 -13.795 1.00 87.62 223 ASN A N 1
ATOM 1763 C CA . ASN A 1 223 ? 6.126 -11.228 -13.374 1.00 87.62 223 ASN A CA 1
ATOM 1764 C C . ASN A 1 223 ? 5.160 -10.153 -12.834 1.00 87.62 223 ASN A C 1
ATOM 1766 O O . ASN A 1 223 ? 4.509 -10.348 -11.812 1.00 87.62 223 ASN A O 1
ATOM 1770 N N . ILE A 1 224 ? 5.086 -8.998 -13.503 1.00 91.38 224 ILE A N 1
ATOM 1771 C CA . ILE A 1 224 ? 4.216 -7.893 -13.081 1.00 91.38 224 ILE A CA 1
ATOM 1772 C C . ILE A 1 224 ? 2.754 -8.268 -13.335 1.00 91.38 224 ILE A C 1
ATOM 1774 O O . ILE A 1 224 ? 2.345 -8.512 -14.473 1.00 91.38 224 ILE A O 1
ATOM 1778 N N . GLU A 1 225 ? 1.954 -8.264 -12.274 1.00 90.75 225 GLU A N 1
ATOM 1779 C CA . GLU A 1 225 ? 0.532 -8.592 -12.319 1.00 90.75 225 GLU A CA 1
ATOM 1780 C C . GLU A 1 225 ? -0.338 -7.345 -12.131 1.00 90.75 225 GLU A C 1
ATOM 1782 O O . GLU A 1 225 ? -0.071 -6.488 -11.287 1.00 90.75 225 GLU A O 1
ATOM 1787 N N . LEU A 1 226 ? -1.436 -7.261 -12.889 1.00 90.88 226 LEU A N 1
ATOM 1788 C CA . LEU A 1 226 ? -2.467 -6.256 -12.640 1.00 90.88 226 LEU A CA 1
ATOM 1789 C C . LEU A 1 226 ? -3.271 -6.666 -11.400 1.00 90.88 226 LEU A C 1
ATOM 1791 O O . LEU A 1 226 ? -4.180 -7.489 -11.490 1.00 90.88 226 LEU A O 1
ATOM 1795 N N . MET A 1 227 ? -2.948 -6.072 -10.251 1.00 85.81 227 MET A N 1
ATOM 1796 C CA . MET A 1 227 ? -3.588 -6.406 -8.973 1.00 85.81 227 MET A CA 1
ATOM 1797 C C . MET A 1 227 ? -5.063 -5.987 -8.902 1.00 85.81 227 MET A C 1
ATOM 1799 O O . MET A 1 227 ? -5.881 -6.677 -8.297 1.00 85.81 227 MET A O 1
ATOM 1803 N N . SER A 1 228 ? -5.410 -4.827 -9.466 1.00 81.88 228 SER A N 1
ATOM 1804 C CA . SER A 1 228 ? -6.763 -4.265 -9.405 1.00 81.88 228 SER A CA 1
ATOM 1805 C C . SER A 1 228 ? -6.984 -3.210 -10.492 1.00 81.88 228 SER A C 1
ATOM 1807 O O . SER A 1 228 ? -6.038 -2.672 -11.062 1.00 81.88 228 SER A O 1
ATOM 1809 N N . GLY A 1 229 ? -8.250 -2.884 -10.755 1.00 84.06 229 GLY A N 1
ATOM 1810 C CA . GLY A 1 229 ? -8.644 -1.829 -11.684 1.00 84.06 229 GLY A CA 1
ATOM 1811 C C . GLY A 1 229 ? -8.645 -2.261 -13.150 1.00 84.06 229 GLY A C 1
ATOM 1812 O O . GLY A 1 229 ? -8.865 -3.424 -13.487 1.00 84.06 229 GLY A O 1
ATOM 1813 N N . ARG A 1 230 ? -8.476 -1.285 -14.044 1.00 87.06 230 ARG A N 1
ATOM 1814 C CA . ARG A 1 230 ? -8.456 -1.492 -15.496 1.00 87.06 230 ARG A CA 1
ATOM 1815 C C . ARG A 1 230 ? -7.141 -0.979 -16.049 1.00 87.06 230 ARG A C 1
ATOM 1817 O O . ARG A 1 230 ? -6.768 0.150 -15.762 1.00 87.06 230 ARG A O 1
ATOM 1824 N N . ASN A 1 231 ? -6.504 -1.779 -16.893 1.00 91.69 231 ASN A N 1
ATOM 1825 C CA . ASN A 1 231 ? -5.362 -1.337 -17.675 1.00 91.69 231 ASN A CA 1
ATOM 1826 C C . ASN A 1 231 ? -5.865 -0.571 -18.911 1.00 91.69 231 ASN A C 1
ATOM 1828 O O . ASN A 1 231 ? -6.543 -1.154 -19.760 1.00 91.69 231 ASN A O 1
ATOM 1832 N N . ILE A 1 232 ? -5.623 0.740 -18.969 1.00 92.75 232 ILE A N 1
ATOM 1833 C CA . ILE A 1 232 ? -6.155 1.616 -20.017 1.00 92.75 232 ILE A CA 1
ATOM 1834 C C . ILE A 1 232 ? -5.095 1.829 -21.102 1.00 92.75 232 ILE A C 1
ATOM 1836 O O . ILE A 1 232 ? -4.109 2.536 -20.890 1.00 92.75 232 ILE A O 1
ATOM 1840 N N . ASP A 1 233 ? -5.345 1.279 -22.295 1.00 91.62 233 ASP A N 1
ATOM 1841 C CA . ASP A 1 233 ? -4.420 1.302 -23.439 1.00 91.62 233 ASP A CA 1
ATOM 1842 C C . ASP A 1 233 ? -3.887 2.704 -23.786 1.00 91.62 233 ASP A C 1
ATOM 1844 O O . ASP A 1 233 ? -2.725 2.850 -24.157 1.00 91.62 233 ASP A O 1
ATOM 1848 N N . GLN A 1 234 ? -4.694 3.763 -23.634 1.00 93.56 234 GLN A N 1
ATOM 1849 C CA . GLN A 1 234 ? -4.255 5.134 -23.941 1.00 93.56 234 GLN A CA 1
ATOM 1850 C C . GLN A 1 234 ? -3.143 5.651 -23.013 1.00 93.56 234 GLN A C 1
ATOM 1852 O O . GLN A 1 234 ? -2.460 6.613 -23.365 1.00 93.56 234 GLN A O 1
ATOM 1857 N N . HIS A 1 235 ? -2.955 5.032 -21.845 1.00 91.50 235 HIS A N 1
ATOM 1858 C CA . HIS A 1 235 ? -2.010 5.480 -20.823 1.00 91.50 235 HIS A CA 1
ATOM 1859 C C . HIS A 1 235 ? -0.823 4.534 -20.612 1.00 91.50 235 HI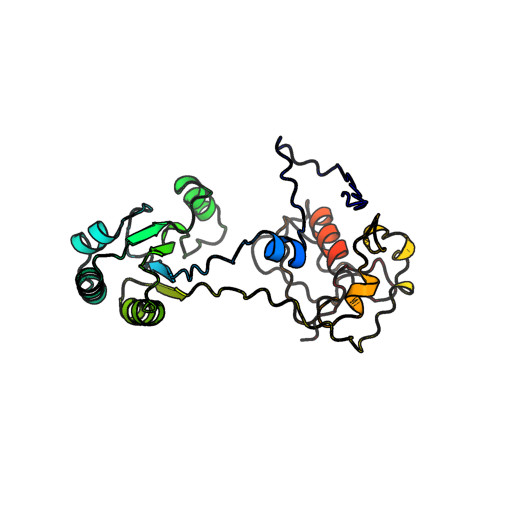S A C 1
ATOM 1861 O O . HIS A 1 235 ? 0.053 4.845 -19.805 1.00 91.50 235 HIS A O 1
ATOM 1867 N N . VAL A 1 236 ? -0.728 3.435 -21.376 1.00 95.75 236 VAL A N 1
ATOM 1868 C CA . VAL A 1 236 ? 0.317 2.411 -21.185 1.00 95.75 236 VAL A CA 1
ATOM 1869 C C . VAL A 1 236 ? 1.733 2.966 -21.276 1.00 95.75 236 VAL A C 1
ATOM 1871 O O . VAL A 1 236 ? 2.619 2.486 -20.580 1.00 95.75 236 VAL A O 1
ATOM 1874 N N . GLY A 1 237 ? 1.966 4.001 -22.089 1.00 95.81 237 GLY A N 1
ATOM 1875 C CA . GLY A 1 237 ? 3.292 4.606 -22.231 1.00 95.81 237 GLY A CA 1
ATOM 1876 C C . GLY A 1 237 ? 3.826 5.230 -20.937 1.00 95.81 237 GLY A C 1
ATOM 1877 O O . GLY A 1 237 ? 5.021 5.115 -20.667 1.00 95.81 237 GLY A O 1
ATOM 1878 N N . HIS A 1 238 ? 2.957 5.852 -20.129 1.00 95.69 238 HIS A N 1
ATOM 1879 C CA . HIS A 1 238 ? 3.366 6.489 -18.874 1.00 95.69 238 HIS A CA 1
ATOM 1880 C C . HIS A 1 238 ? 3.746 5.435 -17.833 1.00 95.69 238 HIS A C 1
ATOM 1882 O O . HIS A 1 238 ? 4.910 5.374 -17.439 1.00 95.69 238 HIS A O 1
ATOM 1888 N N . GLY A 1 239 ? 2.816 4.539 -17.484 1.00 95.94 239 GLY A N 1
ATOM 1889 C CA . GLY A 1 239 ? 3.069 3.512 -16.471 1.00 95.94 239 GLY A CA 1
ATOM 1890 C C . GLY A 1 239 ? 4.198 2.558 -16.863 1.00 95.94 239 GLY A C 1
ATOM 1891 O O . GLY A 1 239 ? 5.044 2.230 -16.040 1.00 95.94 239 GLY A O 1
ATOM 1892 N N . THR A 1 240 ? 4.327 2.187 -18.145 1.00 97.31 240 THR A N 1
ATOM 1893 C CA . THR A 1 240 ? 5.473 1.362 -18.594 1.00 97.31 240 THR A CA 1
ATOM 1894 C C . THR A 1 240 ? 6.808 2.078 -18.397 1.00 97.31 240 THR A C 1
ATOM 1896 O O . THR A 1 240 ? 7.804 1.438 -18.072 1.00 97.31 240 THR A O 1
ATOM 1899 N N . SER A 1 241 ? 6.849 3.403 -18.570 1.00 96.88 241 SER A N 1
ATOM 1900 C CA . SER A 1 241 ? 8.071 4.180 -18.335 1.00 96.88 241 SER A CA 1
ATOM 1901 C C . SER A 1 241 ? 8.430 4.228 -16.849 1.00 96.88 241 SER A C 1
ATOM 1903 O O . SER A 1 241 ? 9.605 4.088 -16.514 1.00 96.88 241 SER A O 1
ATOM 1905 N N . VAL A 1 242 ? 7.435 4.370 -15.966 1.00 97.12 242 VAL A N 1
ATOM 1906 C CA . VAL A 1 242 ? 7.627 4.304 -14.506 1.00 97.12 242 VAL A CA 1
ATOM 1907 C C . VAL A 1 242 ? 8.170 2.930 -14.105 1.00 97.12 242 VAL A C 1
ATOM 1909 O O . VAL A 1 242 ? 9.220 2.852 -13.462 1.00 97.12 242 VAL A O 1
ATOM 1912 N N . LEU A 1 243 ? 7.545 1.849 -14.584 1.00 96.19 243 LEU A N 1
ATOM 1913 C CA . LEU A 1 243 ? 8.040 0.487 -14.374 1.00 96.19 243 LEU A CA 1
ATOM 1914 C C . LEU A 1 243 ? 9.460 0.290 -14.915 1.00 96.19 243 LEU A C 1
ATOM 1916 O O . LEU A 1 243 ? 10.271 -0.322 -14.234 1.00 96.19 243 LEU A O 1
ATOM 1920 N N . GLY A 1 244 ? 9.797 0.832 -16.087 1.00 96.50 244 GLY A N 1
ATOM 1921 C CA . GLY A 1 244 ? 11.148 0.730 -16.651 1.00 96.50 244 GLY A CA 1
ATOM 1922 C C . GLY A 1 244 ? 12.211 1.493 -15.850 1.00 96.50 244 GLY A C 1
ATOM 1923 O O . GLY A 1 244 ? 13.350 1.046 -15.738 1.00 96.50 244 GLY A O 1
ATOM 1924 N N . ILE A 1 245 ? 11.857 2.628 -15.236 1.00 97.69 245 ILE A N 1
ATOM 1925 C CA . ILE A 1 245 ? 12.775 3.359 -14.347 1.00 97.69 245 ILE A CA 1
ATOM 1926 C C . ILE A 1 245 ? 13.099 2.520 -13.108 1.00 97.69 245 ILE A C 1
ATOM 1928 O O . ILE A 1 245 ? 14.257 2.476 -12.690 1.00 97.69 245 ILE A O 1
ATOM 1932 N N . VAL A 1 246 ? 12.098 1.862 -12.521 1.00 96.69 246 VAL A N 1
ATOM 1933 C CA . VAL A 1 246 ? 12.256 1.144 -11.249 1.00 96.69 246 VAL A CA 1
ATOM 1934 C C . VAL A 1 246 ? 12.735 -0.292 -11.455 1.00 96.69 246 VAL A C 1
ATOM 1936 O O . VAL A 1 246 ? 13.670 -0.704 -10.783 1.00 96.69 246 VAL A O 1
ATOM 1939 N N . SER A 1 247 ? 12.149 -1.024 -12.398 1.00 95.31 247 SER A N 1
ATOM 1940 C CA . SER A 1 247 ? 12.157 -2.494 -12.436 1.00 95.31 247 SER A CA 1
ATOM 1941 C C . SER A 1 247 ? 12.601 -3.096 -13.775 1.00 95.31 247 SER A C 1
ATOM 1943 O O . SER A 1 247 ? 12.454 -4.303 -13.953 1.00 95.31 247 SER A O 1
ATOM 1945 N N . SER A 1 248 ? 13.136 -2.315 -14.727 1.00 95.62 248 SER A N 1
ATOM 1946 C CA . SER A 1 248 ? 13.787 -2.905 -15.914 1.00 95.62 248 SER A CA 1
ATOM 1947 C C . SER A 1 248 ? 14.825 -3.946 -15.484 1.00 95.62 248 SER A C 1
ATOM 1949 O O . SER A 1 248 ? 15.591 -3.725 -14.542 1.00 95.62 248 SER A O 1
ATOM 1951 N N . GLU A 1 249 ? 14.810 -5.096 -16.143 1.00 92.69 249 GLU A N 1
ATOM 1952 C CA . GLU A 1 249 ? 15.689 -6.218 -15.824 1.00 92.69 249 GLU A CA 1
ATOM 1953 C C . GLU A 1 249 ? 17.161 -5.921 -16.151 1.00 92.69 249 GLU A C 1
ATOM 1955 O O . GLU A 1 249 ? 17.496 -4.998 -16.882 1.00 92.69 249 GLU A O 1
ATOM 1960 N N . ASP A 1 250 ? 18.057 -6.743 -15.613 1.00 93.56 250 ASP A N 1
ATOM 1961 C CA . ASP A 1 250 ? 19.448 -6.816 -16.057 1.00 93.56 250 ASP A CA 1
ATOM 1962 C C . ASP A 1 250 ? 19.588 -7.983 -17.054 1.00 93.56 250 ASP A C 1
ATOM 1964 O O . ASP A 1 250 ? 19.847 -9.118 -16.642 1.00 93.56 250 ASP A O 1
ATOM 1968 N N . ASN A 1 251 ? 19.301 -7.751 -18.346 1.00 91.19 251 ASN A N 1
ATOM 1969 C CA . ASN A 1 251 ? 19.037 -8.839 -19.307 1.00 91.19 251 ASN A CA 1
ATOM 1970 C C . ASN A 1 251 ? 19.531 -8.623 -20.760 1.00 91.19 251 ASN A C 1
ATOM 1972 O O . ASN A 1 251 ? 19.041 -9.280 -21.678 1.00 91.19 251 ASN A O 1
ATOM 1976 N N . GLU A 1 252 ? 20.537 -7.769 -20.976 1.00 94.38 252 GLU A N 1
ATOM 1977 C CA . GLU A 1 252 ? 21.144 -7.476 -22.296 1.00 94.38 252 GLU A CA 1
ATOM 1978 C C . GLU A 1 252 ? 20.237 -6.738 -23.300 1.00 94.38 252 GLU A C 1
ATOM 1980 O O . GLU A 1 252 ? 20.631 -6.480 -24.444 1.00 94.38 252 GLU A O 1
ATOM 1985 N N . VAL A 1 253 ? 19.031 -6.359 -22.883 1.00 94.06 253 VAL A N 1
ATOM 1986 C CA . VAL A 1 253 ? 18.080 -5.564 -23.661 1.00 94.06 253 VAL A CA 1
ATOM 1987 C C . VAL A 1 253 ? 17.922 -4.200 -22.987 1.00 94.06 253 VAL A C 1
ATOM 1989 O O . VAL A 1 253 ? 18.406 -3.972 -21.888 1.00 94.06 253 VAL A O 1
ATOM 1992 N N . GLY A 1 254 ? 17.374 -3.232 -23.723 1.00 95.31 254 GLY A N 1
ATOM 1993 C CA . GLY A 1 254 ? 16.815 -2.022 -23.126 1.00 95.31 254 GLY A CA 1
ATOM 1994 C C . GLY A 1 254 ? 17.681 -1.316 -22.075 1.00 95.31 254 GLY A C 1
ATOM 1995 O O . GLY A 1 254 ? 18.813 -0.897 -22.355 1.00 95.31 254 GLY A O 1
ATOM 1996 N N . ASN A 1 255 ? 17.047 -1.085 -20.929 1.00 96.38 255 ASN A N 1
ATOM 1997 C CA . ASN A 1 255 ? 17.526 -0.326 -19.781 1.00 96.38 255 ASN A CA 1
ATOM 1998 C C . ASN A 1 255 ? 17.854 -1.289 -18.622 1.00 96.38 255 ASN A C 1
ATOM 2000 O O . ASN A 1 255 ? 17.630 -2.480 -18.719 1.00 96.38 255 ASN A O 1
ATOM 2004 N N . ILE A 1 256 ? 18.313 -0.756 -17.490 1.00 96.75 256 ILE A N 1
ATOM 2005 C CA . ILE A 1 256 ? 18.281 -1.449 -16.192 1.00 96.75 256 ILE A CA 1
ATOM 2006 C C . ILE A 1 256 ? 17.569 -0.576 -15.152 1.00 96.75 256 ILE A C 1
ATOM 2008 O O . ILE A 1 256 ? 17.737 0.646 -15.141 1.00 96.75 256 ILE A O 1
ATOM 2012 N N . GLY A 1 257 ? 16.743 -1.176 -14.300 1.00 96.50 257 GLY A N 1
ATOM 2013 C CA . GLY A 1 257 ? 15.973 -0.471 -13.279 1.00 96.50 257 GLY A CA 1
ATOM 2014 C C . GLY A 1 257 ? 16.821 -0.009 -12.092 1.00 96.50 257 GLY A C 1
ATOM 2015 O O . GLY A 1 257 ? 17.925 -0.499 -11.860 1.00 96.50 257 GLY A O 1
ATOM 2016 N N . VAL A 1 258 ? 16.289 0.919 -11.292 1.00 97.00 258 VAL A N 1
ATOM 2017 C CA . VAL A 1 258 ? 16.857 1.278 -9.977 1.00 97.00 258 VAL A CA 1
ATOM 2018 C C . VAL A 1 258 ? 16.892 0.069 -9.035 1.00 97.00 258 VAL A C 1
ATOM 2020 O O . VAL A 1 258 ? 17.840 -0.085 -8.270 1.00 97.00 258 VAL A O 1
ATOM 2023 N N . ALA A 1 259 ? 15.886 -0.794 -9.113 1.00 94.88 259 ALA A N 1
ATOM 2024 C CA . ALA A 1 259 ? 15.727 -2.024 -8.354 1.00 94.88 259 ALA A CA 1
ATOM 2025 C C . ALA A 1 259 ? 15.452 -3.184 -9.335 1.00 94.88 259 ALA A C 1
ATOM 2027 O O . ALA A 1 259 ? 14.315 -3.629 -9.474 1.00 94.88 259 ALA A O 1
ATOM 2028 N N . PRO A 1 260 ? 16.479 -3.659 -10.064 1.00 94.06 260 PRO A N 1
ATOM 2029 C CA . PRO A 1 260 ? 16.304 -4.569 -11.196 1.00 94.06 260 PRO A CA 1
ATOM 2030 C C . PRO A 1 260 ? 16.118 -6.036 -10.781 1.00 94.06 260 PRO A C 1
ATOM 2032 O O . PRO A 1 260 ? 16.059 -6.915 -11.642 1.00 94.06 260 PRO A O 1
ATOM 2035 N N . HIS A 1 261 ? 16.091 -6.341 -9.477 1.00 89.00 261 HIS A N 1
ATOM 2036 C CA . HIS A 1 261 ? 15.989 -7.714 -9.003 1.00 89.00 261 HIS A CA 1
ATOM 2037 C C . HIS A 1 261 ? 14.715 -8.383 -9.512 1.00 89.00 261 HIS A C 1
ATOM 2039 O O . HIS A 1 261 ? 13.603 -7.947 -9.235 1.00 89.00 261 HIS A O 1
ATOM 2045 N N . ARG A 1 262 ? 14.908 -9.503 -10.204 1.00 78.12 262 ARG A N 1
ATOM 2046 C CA . ARG A 1 262 ? 13.826 -10.346 -10.685 1.00 78.12 262 ARG A CA 1
ATOM 2047 C C . ARG A 1 262 ? 13.230 -11.167 -9.549 1.00 78.12 262 ARG A C 1
ATOM 2049 O O . ARG A 1 262 ? 13.928 -12.011 -8.988 1.00 78.12 262 ARG A O 1
ATOM 2056 N N . TYR A 1 263 ? 11.930 -11.016 -9.312 1.00 60.88 263 TYR A N 1
ATOM 2057 C CA . TYR A 1 263 ? 11.189 -11.897 -8.413 1.00 60.88 263 TYR A CA 1
ATOM 2058 C C . TYR A 1 263 ? 11.254 -13.354 -8.909 1.00 60.88 263 TYR A C 1
ATOM 2060 O O . TYR A 1 263 ? 10.756 -13.683 -9.990 1.00 60.88 263 TYR A O 1
ATOM 2068 N N . GLN A 1 264 ? 11.888 -14.235 -8.132 1.00 54.97 264 GLN A N 1
ATOM 2069 C CA . GLN A 1 264 ? 11.854 -15.682 -8.351 1.00 54.97 264 GLN A CA 1
ATOM 2070 C C . GLN A 1 264 ? 10.787 -16.265 -7.423 1.00 54.97 264 GLN A C 1
ATOM 2072 O O . GLN A 1 264 ? 10.993 -16.315 -6.213 1.00 54.97 264 GLN A O 1
ATOM 2077 N N . ALA A 1 265 ? 9.640 -16.637 -7.994 1.00 45.06 265 ALA A N 1
ATOM 2078 C CA . ALA A 1 265 ? 8.602 -17.395 -7.297 1.00 45.06 265 ALA A CA 1
ATOM 2079 C C . ALA A 1 265 ? 9.018 -18.862 -7.103 1.00 45.06 265 ALA A C 1
ATOM 2081 O O . ALA A 1 265 ? 9.688 -19.407 -8.014 1.00 45.06 265 ALA A O 1
#

Secondary structure (DSSP, 8-state):
---------------------S---------HHHHHHTT-------PEEEEE-TTS---S-S-THHHHHHH---HHHHHHHHH-TT-EEEES--SS-HHHHHHHHHHSTT--S--GGGEEEEE--SSS-HHHHHHHHTT-TTEEEEEE------PPPP-PBP-----GGGSTTGGG-GGGSSTTTS--HHHHHTBTTTTSTT-------S---TT-TTTTTS-----SS---GGGHHHHHHHHHHHH--SSSSS---SS------

Foldseek 3Di:
DDDDDDDDDDDDDDDDDPDDDPDDPDDDPDPVVNCVVVVPPPPPPFWKKFFFQPVDDFDLAWFCLVVCCVPDPFVLSVVLCVVAVQKIWHQPDDVDDLVVQVVVQVVFPPNPSGGSSRMTIIDHPPPPCSVVSQVSSVVTPGTPHIDTDDDPPPDPDDFDFDPDDFDQVLEPCAVVPQQCPDPPRHDVLVVLNRGVCQLVVVHDDDDDWQAAPCCPPQRVQLPDDDPDDDHDPVGHVPSNVVCCQAAGASDSYHHAHSNPDRDDD

Radius of gyration: 24.5 Å; chains: 1; bounding box: 66×50×56 Å

Organism: NCBI:txid155322